Protein AF-0000000068717115 (afdb_homodimer)

Structure (mmCIF, N/CA/C/O backbone):
data_AF-0000000068717115-model_v1
#
loop_
_entity.id
_entity.type
_entity.pdbx_description
1 polymer 'Glutamine amidotransferase'
#
loop_
_atom_site.group_PDB
_atom_site.id
_atom_site.type_symbol
_atom_site.label_atom_id
_atom_site.label_alt_id
_atom_site.label_comp_id
_atom_site.label_asym_id
_atom_site.label_entity_id
_atom_site.label_seq_id
_atom_site.pdbx_PDB_ins_code
_atom_site.Cartn_x
_atom_site.Cartn_y
_atom_site.Cartn_z
_atom_site.occupancy
_atom_site.B_iso_or_equiv
_atom_site.auth_seq_id
_atom_site.auth_comp_id
_atom_site.auth_asym_id
_atom_site.auth_atom_id
_atom_site.pdbx_PDB_model_num
ATOM 1 N N . MET A 1 1 ? 20.391 4.309 11.695 1 80.69 1 MET A N 1
ATOM 2 C CA . MET A 1 1 ? 19.672 4.789 10.516 1 80.69 1 MET A CA 1
ATOM 3 C C . MET A 1 1 ? 18.672 5.879 10.891 1 80.69 1 MET A C 1
ATOM 5 O O . MET A 1 1 ? 18.094 5.852 11.977 1 80.69 1 MET A O 1
ATOM 9 N N . LYS A 1 2 ? 18.594 6.934 10.164 1 96.69 2 LYS A N 1
ATOM 10 C CA . LYS A 1 2 ? 17.609 7.988 10.383 1 96.69 2 LYS A CA 1
ATOM 11 C C . LYS A 1 2 ? 16.188 7.434 10.297 1 96.69 2 LYS A C 1
ATOM 13 O O . LYS A 1 2 ? 15.977 6.355 9.734 1 96.69 2 LYS A O 1
ATOM 18 N N . LYS A 1 3 ? 15.273 8.07 11 1 98.81 3 LYS A N 1
ATOM 19 C CA . LYS A 1 3 ? 13.93 7.508 11.125 1 98.81 3 LYS A CA 1
ATOM 20 C C . LYS A 1 3 ? 12.883 8.453 10.539 1 98.81 3 LYS A C 1
ATOM 22 O O . LYS A 1 3 ? 13.07 9.672 10.547 1 98.81 3 LYS A O 1
ATOM 27 N N . ILE A 1 4 ? 11.867 7.879 10.008 1 98.88 4 ILE A N 1
ATOM 28 C CA . ILE A 1 4 ? 10.641 8.57 9.625 1 98.88 4 ILE A CA 1
ATOM 29 C C . ILE A 1 4 ? 9.469 8.055 10.461 1 98.88 4 ILE A C 1
ATOM 31 O O . ILE A 1 4 ? 9.32 6.84 10.641 1 98.88 4 ILE A O 1
ATOM 35 N N . LEU A 1 5 ? 8.703 8.945 11.008 1 98.94 5 LEU A N 1
ATOM 36 C CA . LEU A 1 5 ? 7.508 8.578 11.75 1 98.94 5 LEU A CA 1
ATOM 37 C C . LEU A 1 5 ? 6.305 8.461 10.82 1 98.94 5 LEU A C 1
ATOM 39 O O . LEU A 1 5 ? 6.086 9.32 9.969 1 98.94 5 LEU A O 1
ATOM 43 N N . LEU A 1 6 ? 5.633 7.43 10.906 1 98.94 6 LEU A N 1
ATOM 44 C CA . LEU A 1 6 ? 4.402 7.188 10.164 1 98.94 6 LEU A CA 1
ATOM 45 C C . LEU A 1 6 ? 3.221 7.016 11.117 1 98.94 6 LEU A C 1
ATOM 47 O O . LEU A 1 6 ? 3.197 6.086 11.922 1 98.94 6 LEU A O 1
ATOM 51 N N . LEU A 1 7 ? 2.266 7.914 11.07 1 98.88 7 LEU A N 1
ATOM 52 C CA . LEU A 1 7 ? 1.065 7.766 11.883 1 98.88 7 LEU A CA 1
ATOM 53 C C . LEU A 1 7 ? 0.165 6.668 11.328 1 98.88 7 LEU A C 1
ATOM 55 O O . LEU A 1 7 ? -0.083 6.609 10.125 1 98.88 7 LEU A O 1
ATOM 59 N N . VAL A 1 8 ? -0.285 5.781 12.203 1 98.69 8 VAL A N 1
ATOM 60 C CA . VAL A 1 8 ? -1.339 4.828 11.875 1 98.69 8 VAL A CA 1
ATOM 61 C C . VAL A 1 8 ? -2.477 4.945 12.891 1 98.69 8 VAL A C 1
ATOM 63 O O . VAL A 1 8 ? -2.238 5.184 14.078 1 98.69 8 VAL A O 1
ATOM 66 N N . TYR A 1 9 ? -3.668 4.891 12.445 1 98.5 9 TYR A N 1
ATOM 67 C CA . TYR A 1 9 ? -4.879 4.992 13.25 1 98.5 9 TYR A CA 1
ATOM 68 C C . TYR A 1 9 ? -6.02 4.207 12.625 1 98.5 9 TYR A C 1
ATOM 70 O O . TYR A 1 9 ? -5.93 3.783 11.469 1 98.5 9 TYR A O 1
ATOM 78 N N . PRO A 1 10 ? -7.043 3.885 13.383 1 98.31 10 PRO A N 1
ATOM 79 C CA . PRO A 1 10 ? -8.133 3.107 12.789 1 98.31 10 PRO A CA 1
ATOM 80 C C . PRO A 1 10 ? -8.633 3.697 11.477 1 98.31 10 PRO A C 1
ATOM 82 O O . PRO A 1 10 ? -8.805 4.914 11.367 1 98.31 10 PRO A O 1
ATOM 85 N N . THR A 1 11 ? -8.789 2.877 10.461 1 98.31 11 THR A N 1
ATOM 86 C CA . THR A 1 11 ? -9.367 3.178 9.156 1 98.31 11 THR A CA 1
ATOM 87 C C . THR A 1 11 ? -8.352 3.898 8.273 1 98.31 11 THR A C 1
ATOM 89 O O . THR A 1 11 ? -8.695 4.414 7.207 1 98.31 11 THR A O 1
ATOM 92 N N . PHE A 1 12 ? -7.078 3.922 8.742 1 98.62 12 PHE A N 1
ATOM 93 C CA . PHE A 1 12 ? -6.137 4.609 7.867 1 98.62 12 PHE A CA 1
ATOM 94 C C . PHE A 1 12 ? -6.047 3.914 6.516 1 98.62 12 PHE A C 1
ATOM 96 O O . PHE A 1 12 ? -6.191 2.691 6.43 1 98.62 12 PHE A O 1
ATOM 103 N N . ALA A 1 13 ? -5.824 4.699 5.449 1 98.62 13 ALA A N 1
ATOM 104 C CA . ALA A 1 13 ? -5.746 4.188 4.086 1 98.62 13 ALA A CA 1
ATOM 105 C C . ALA A 1 13 ? -4.328 3.736 3.75 1 98.62 13 ALA A C 1
ATOM 107 O O . ALA A 1 13 ? -3.451 4.562 3.48 1 98.62 13 ALA A O 1
ATOM 108 N N . GLU A 1 14 ? -4.07 2.471 3.615 1 98 14 GLU A N 1
ATOM 109 C CA . GLU A 1 14 ? -2.744 1.889 3.438 1 98 14 GLU A CA 1
ATOM 110 C C . GLU A 1 14 ? -2.111 2.346 2.125 1 98 14 GLU A C 1
ATOM 112 O O . GLU A 1 14 ? -0.921 2.66 2.082 1 98 14 GLU A O 1
ATOM 117 N N . PHE A 1 15 ? -2.947 2.365 1.069 1 98.62 15 PHE A N 1
ATOM 118 C CA . PHE A 1 15 ? -2.389 2.582 -0.26 1 98.62 15 PHE A CA 1
ATOM 119 C C . PHE A 1 15 ? -1.717 3.947 -0.349 1 98.62 15 PHE A C 1
ATOM 121 O O . PHE A 1 15 ? -0.792 4.141 -1.141 1 98.62 15 PHE A O 1
ATOM 128 N N . GLU A 1 16 ? -2.105 4.84 0.532 1 98.88 16 GLU A N 1
ATOM 129 C CA . GLU A 1 16 ? -1.676 6.23 0.458 1 98.88 16 GLU A CA 1
ATOM 130 C C . GLU A 1 16 ? -0.225 6.387 0.905 1 98.88 16 GLU A C 1
ATOM 132 O O . GLU A 1 16 ? 0.44 7.359 0.545 1 98.88 16 GLU A O 1
ATOM 137 N N . ILE A 1 17 ? 0.294 5.414 1.682 1 98.62 17 ILE A N 1
ATOM 138 C CA . ILE A 1 17 ? 1.614 5.602 2.273 1 98.62 17 ILE A CA 1
ATOM 139 C C . ILE A 1 17 ? 2.613 4.652 1.618 1 98.62 17 ILE A C 1
ATOM 141 O O . ILE A 1 17 ? 3.824 4.781 1.813 1 98.62 17 ILE A O 1
ATOM 145 N N . THR A 1 18 ? 2.182 3.773 0.816 1 98.38 18 THR A N 1
ATOM 146 C CA . THR A 1 18 ? 2.998 2.611 0.487 1 98.38 18 THR A CA 1
ATOM 147 C C . THR A 1 18 ? 4.109 2.988 -0.49 1 98.38 18 THR A C 1
ATOM 149 O O . THR A 1 18 ? 5.227 2.48 -0.391 1 98.38 18 THR A O 1
ATOM 152 N N . VAL A 1 19 ? 3.818 3.912 -1.432 1 98.75 19 VAL A N 1
ATOM 153 C CA . VAL A 1 19 ? 4.879 4.32 -2.346 1 98.75 19 VAL A CA 1
ATOM 154 C C . VAL A 1 19 ? 5.926 5.137 -1.593 1 98.75 19 VAL A C 1
ATOM 156 O O . VAL A 1 19 ? 7.129 4.941 -1.781 1 98.75 19 VAL A O 1
ATOM 159 N N . ALA A 1 20 ? 5.48 6.02 -0.715 1 98.88 20 ALA A N 1
ATOM 160 C CA . ALA A 1 20 ? 6.402 6.82 0.087 1 98.88 20 ALA A CA 1
ATOM 161 C C . ALA A 1 20 ? 7.328 5.926 0.911 1 98.88 20 ALA A C 1
ATOM 163 O O . ALA A 1 20 ? 8.547 6.082 0.868 1 98.88 20 ALA A O 1
ATOM 164 N N . THR A 1 21 ? 6.738 4.953 1.652 1 98.81 21 THR A N 1
ATOM 165 C CA . THR A 1 21 ? 7.547 4.113 2.527 1 98.81 21 THR A CA 1
ATOM 166 C C . THR A 1 21 ? 8.461 3.205 1.712 1 98.81 21 THR A C 1
ATOM 168 O O . THR A 1 21 ? 9.594 2.938 2.113 1 98.81 21 THR A O 1
ATOM 171 N N . ALA A 1 22 ? 8.016 2.74 0.555 1 98.56 22 ALA A N 1
ATOM 172 C CA . ALA A 1 22 ? 8.844 1.899 -0.308 1 98.56 22 ALA A CA 1
ATOM 173 C C . ALA A 1 22 ? 10.055 2.666 -0.82 1 98.56 22 ALA A C 1
ATOM 175 O O . ALA A 1 22 ? 11.156 2.109 -0.92 1 98.56 22 ALA A O 1
ATOM 176 N N . LEU A 1 23 ? 9.867 3.922 -1.154 1 98.62 23 LEU A N 1
ATOM 177 C CA . LEU A 1 23 ? 10.953 4.742 -1.684 1 98.62 23 LEU A CA 1
ATOM 178 C C . LEU A 1 23 ? 11.938 5.113 -0.581 1 98.62 23 LEU A C 1
ATOM 180 O O . LEU A 1 23 ? 13.125 5.289 -0.841 1 98.62 23 LEU A O 1
ATOM 184 N N . LEU A 1 24 ? 11.492 5.133 0.635 1 98.56 24 LEU A N 1
ATOM 185 C CA . LEU A 1 24 ? 12.312 5.633 1.735 1 98.56 24 LEU A CA 1
ATOM 186 C C . LEU A 1 24 ? 13.023 4.488 2.445 1 98.56 24 LEU A C 1
ATOM 188 O O . LEU A 1 24 ? 13.984 4.719 3.189 1 98.56 24 LEU A O 1
ATOM 192 N N . LYS A 1 25 ? 12.602 3.268 2.258 1 97.12 25 LYS A N 1
ATOM 193 C CA . LYS A 1 25 ? 12.922 2.131 3.115 1 97.12 25 LYS A CA 1
ATOM 194 C C . LYS A 1 25 ? 14.43 1.887 3.164 1 97.12 25 LYS A C 1
ATOM 196 O O . LYS A 1 25 ? 14.945 1.362 4.152 1 97.12 25 LYS A O 1
ATOM 201 N N . ASN A 1 26 ? 15.219 2.211 2.102 1 96.31 26 ASN A N 1
ATOM 202 C CA . ASN A 1 26 ? 16.641 1.903 2.07 1 96.31 26 ASN A CA 1
ATOM 203 C C . ASN A 1 26 ? 17.469 2.979 2.777 1 96.31 26 ASN A C 1
ATOM 205 O O . ASN A 1 26 ? 18.641 2.766 3.088 1 96.31 26 ASN A O 1
ATOM 209 N N . LYS A 1 27 ? 16.906 4.121 3.064 1 97.75 27 LYS A N 1
ATOM 210 C CA . LYS A 1 27 ? 17.625 5.23 3.672 1 97.75 27 LYS A CA 1
ATOM 211 C C . LYS A 1 27 ? 17.094 5.539 5.07 1 97.75 27 LYS A C 1
ATOM 213 O O . LYS A 1 27 ? 17.797 6.141 5.887 1 97.75 27 LYS A O 1
ATOM 218 N N . PHE A 1 28 ? 15.875 5.141 5.355 1 98.69 28 PHE A N 1
ATOM 219 C CA . PHE A 1 28 ? 15.227 5.465 6.621 1 98.69 28 PHE A CA 1
ATOM 220 C C . PHE A 1 28 ? 14.555 4.23 7.215 1 98.69 28 PHE A C 1
ATOM 222 O O . PHE A 1 28 ? 14.062 3.369 6.484 1 98.69 28 PHE A O 1
ATOM 229 N N . GLU A 1 29 ? 14.609 4.152 8.516 1 98.62 29 GLU A N 1
ATOM 230 C CA . GLU A 1 29 ? 13.719 3.242 9.227 1 98.62 29 GLU A CA 1
ATOM 231 C C . GLU A 1 29 ? 12.344 3.865 9.438 1 98.62 29 GLU A C 1
ATOM 233 O O . GLU A 1 29 ? 12.234 4.984 9.938 1 98.62 29 GLU A O 1
ATOM 238 N N . ILE A 1 30 ? 11.336 3.184 9.023 1 98.69 30 ILE A N 1
ATOM 239 C CA . ILE A 1 30 ? 9.977 3.664 9.211 1 98.69 30 ILE A CA 1
ATOM 240 C C . ILE A 1 30 ? 9.43 3.16 10.547 1 98.69 30 ILE A C 1
ATOM 242 O O . ILE A 1 30 ? 9.359 1.95 10.781 1 98.69 30 ILE A O 1
ATOM 246 N N . ILE A 1 31 ? 9.078 4.039 11.406 1 98.75 31 ILE A N 1
ATOM 247 C CA . ILE A 1 31 ? 8.516 3.707 12.711 1 98.75 31 ILE A CA 1
ATOM 248 C C . ILE A 1 31 ? 7.051 4.145 12.773 1 98.75 31 ILE A C 1
ATOM 250 O O . ILE A 1 31 ? 6.75 5.34 12.672 1 98.75 31 ILE A O 1
ATOM 254 N N . THR A 1 32 ? 6.164 3.18 12.93 1 98.75 32 THR A N 1
ATOM 255 C CA . THR A 1 32 ? 4.746 3.51 13.023 1 98.75 32 THR A CA 1
ATOM 256 C C . THR A 1 32 ? 4.371 3.895 14.453 1 98.75 32 THR A C 1
ATOM 258 O O . THR A 1 32 ? 4.805 3.248 15.406 1 98.75 32 THR A O 1
ATOM 261 N N . ALA A 1 33 ? 3.625 4.957 14.562 1 98.69 33 ALA A N 1
ATOM 262 C CA . ALA A 1 33 ? 3.092 5.395 15.844 1 98.69 33 ALA A CA 1
ATOM 263 C C . ALA A 1 33 ? 1.566 5.438 15.82 1 98.69 33 ALA A C 1
ATOM 265 O O . ALA A 1 33 ? 0.967 5.938 14.867 1 98.69 33 ALA A O 1
ATOM 266 N N . GLY A 1 34 ? 0.932 4.82 16.75 1 98.44 34 GLY A N 1
ATOM 267 C CA . GLY A 1 34 ? -0.498 4.961 16.969 1 98.44 34 GLY A CA 1
ATOM 268 C C . GLY A 1 34 ? -0.836 5.941 18.078 1 98.44 34 GLY A C 1
ATOM 269 O O . GLY A 1 34 ? 0.036 6.332 18.859 1 98.44 34 GLY A O 1
ATOM 270 N N . LEU A 1 35 ? -2.105 6.43 18.078 1 96 35 LEU A N 1
ATOM 271 C CA . LEU A 1 35 ? -2.561 7.215 19.219 1 96 35 LEU A CA 1
ATOM 272 C C . LEU A 1 35 ? -2.516 6.387 20.5 1 96 35 LEU A C 1
ATOM 274 O O . LEU A 1 35 ? -2.271 6.922 21.578 1 96 35 LEU A O 1
ATOM 278 N N . THR A 1 36 ? -2.758 5.102 20.297 1 91.94 36 THR A N 1
ATOM 279 C CA . THR A 1 36 ? -2.521 4.074 21.297 1 91.94 36 THR A CA 1
ATOM 280 C C . THR A 1 36 ? -1.719 2.918 20.719 1 91.94 36 THR A C 1
ATOM 282 O O . THR A 1 36 ? -1.443 2.891 19.516 1 91.94 36 THR A O 1
ATOM 285 N N . LYS A 1 37 ? -1.348 2.012 21.562 1 89.06 37 LYS A N 1
ATOM 286 C CA . LYS A 1 37 ? -0.579 0.867 21.094 1 89.06 37 LYS A CA 1
ATOM 287 C C . LYS A 1 37 ? -1.492 -0.306 20.75 1 89.06 37 LYS A C 1
ATOM 289 O O . LYS A 1 37 ? -1.018 -1.407 20.469 1 89.06 37 LYS A O 1
ATOM 294 N N . GLU A 1 38 ? -2.691 -0.045 20.703 1 95.56 38 GLU A N 1
ATOM 295 C CA . GLU A 1 38 ? -3.645 -1.084 20.312 1 95.56 38 GLU A CA 1
ATOM 296 C C . GLU A 1 38 ? -3.506 -1.448 18.844 1 95.56 38 GLU A C 1
ATOM 298 O O . GLU A 1 38 ? -3.025 -0.643 18.047 1 95.56 38 GLU A O 1
ATOM 303 N N . LEU A 1 39 ? -3.875 -2.701 18.578 1 97.94 39 LEU A N 1
ATOM 304 C CA . LEU A 1 39 ? -3.914 -3.156 17.188 1 97.94 39 LEU A CA 1
ATOM 305 C C . LEU A 1 39 ? -4.855 -2.291 16.359 1 97.94 39 LEU A C 1
ATOM 307 O O . LEU A 1 39 ? -5.996 -2.043 16.766 1 97.94 39 LEU A O 1
ATOM 311 N N . ILE A 1 40 ? -4.387 -1.83 15.242 1 98.19 40 ILE A N 1
ATOM 312 C CA . ILE A 1 40 ? -5.137 -0.928 14.375 1 98.19 40 ILE A CA 1
ATOM 313 C C . ILE A 1 40 ? -5.664 -1.695 13.164 1 98.19 40 ILE A C 1
ATOM 315 O O . ILE A 1 40 ? -4.934 -2.475 12.547 1 98.19 40 ILE A O 1
ATOM 319 N N . ILE A 1 41 ? -6.887 -1.476 12.828 1 98.44 41 ILE A N 1
ATOM 320 C CA . ILE A 1 41 ? -7.477 -2.025 11.609 1 98.44 41 ILE A CA 1
ATOM 321 C C . ILE A 1 41 ? -7.527 -0.949 10.531 1 98.44 41 ILE A C 1
ATOM 323 O O . ILE A 1 41 ? -8.18 0.083 10.703 1 98.44 41 ILE A O 1
ATOM 327 N N . SER A 1 42 ? -6.832 -1.141 9.43 1 98.56 42 SER A N 1
ATOM 328 C CA . SER A 1 42 ? -6.77 -0.185 8.328 1 98.56 42 SER A CA 1
ATOM 329 C C . SER A 1 42 ? -8.078 -0.154 7.547 1 98.56 42 SER A C 1
ATOM 331 O O . SER A 1 42 ? -9.008 -0.894 7.859 1 98.56 42 SER A O 1
ATOM 333 N N . GLU A 1 43 ? -8.109 0.702 6.582 1 98 43 GLU A N 1
ATOM 334 C CA . GLU A 1 43 ? -9.305 0.893 5.773 1 98 43 GLU A CA 1
ATOM 335 C C . GLU A 1 43 ? -9.734 -0.409 5.102 1 98 43 GLU A C 1
ATOM 337 O O . GLU A 1 43 ? -10.93 -0.669 4.941 1 98 43 GLU A O 1
ATOM 342 N N . THR A 1 44 ? -8.719 -1.265 4.723 1 98.25 44 THR A N 1
ATOM 343 C CA . THR A 1 44 ? -9.055 -2.467 3.971 1 98.25 44 THR A CA 1
ATOM 344 C C . THR A 1 44 ? -9.031 -3.695 4.875 1 98.25 44 THR A C 1
ATOM 346 O O . THR A 1 44 ? -9.172 -4.824 4.398 1 98.25 44 THR A O 1
ATOM 349 N N . GLY A 1 45 ? -8.766 -3.479 6.141 1 97.88 45 GLY A N 1
ATOM 350 C CA . GLY A 1 45 ? -8.891 -4.582 7.078 1 97.88 45 GLY A CA 1
ATOM 351 C C . GLY A 1 45 ? -7.547 -5.133 7.527 1 97.88 45 GLY A C 1
ATOM 352 O O . GLY A 1 45 ? -7.492 -6.098 8.297 1 97.88 45 GLY A O 1
ATOM 353 N N . LEU A 1 46 ? -6.457 -4.562 7.066 1 98.25 46 LEU A N 1
ATOM 354 C CA . LEU A 1 46 ? -5.145 -4.969 7.559 1 98.25 46 LEU A CA 1
ATOM 355 C C . LEU A 1 46 ? -5.016 -4.691 9.055 1 98.25 46 LEU A C 1
ATOM 357 O O . LEU A 1 46 ? -5.414 -3.627 9.523 1 98.25 46 LEU A O 1
ATOM 361 N N . GLN A 1 47 ? -4.531 -5.652 9.773 1 98.44 47 GLN A N 1
ATOM 362 C CA . GLN A 1 47 ? -4.281 -5.508 11.203 1 98.44 47 GLN A CA 1
ATOM 363 C C . GLN A 1 47 ? -2.834 -5.098 11.469 1 98.44 47 GLN A C 1
ATOM 365 O O . GLN A 1 47 ? -1.921 -5.918 11.352 1 98.44 47 GLN A O 1
ATOM 370 N N . VAL A 1 48 ? -2.623 -3.908 11.953 1 98.56 48 VAL A N 1
ATOM 371 C CA . VAL A 1 48 ? -1.295 -3.316 12.07 1 98.56 48 VAL A CA 1
ATOM 372 C C . VAL A 1 48 ? -0.992 -3.021 13.539 1 98.56 48 VAL A C 1
ATOM 374 O O . VAL A 1 48 ? -1.789 -2.379 14.227 1 98.56 48 VAL A O 1
ATOM 377 N N . GLN A 1 49 ? 0.096 -3.484 14 1 98.5 49 GLN A N 1
ATOM 378 C CA . GLN A 1 49 ? 0.579 -3.16 15.336 1 98.5 49 GLN A CA 1
ATOM 379 C C . GLN A 1 49 ? 1.571 -2.002 15.297 1 98.5 49 GLN A C 1
ATOM 381 O O . GLN A 1 49 ? 2.674 -2.141 14.766 1 98.5 49 GLN A O 1
ATOM 386 N N . PRO A 1 50 ? 1.128 -0.865 15.883 1 98.56 50 PRO A N 1
ATOM 387 C CA . PRO A 1 50 ? 2.088 0.24 15.906 1 98.56 50 PRO A CA 1
ATOM 388 C C . PRO A 1 50 ? 3.377 -0.111 16.641 1 98.56 50 PRO A C 1
ATOM 390 O O . PRO A 1 50 ? 3.344 -0.848 17.641 1 98.56 50 PRO A O 1
ATOM 393 N N . HIS A 1 51 ? 4.531 0.401 16.203 1 98.38 51 HIS A N 1
ATOM 394 C CA . HIS A 1 51 ? 5.797 0.231 16.906 1 98.38 51 HIS A CA 1
ATOM 395 C C . HIS A 1 51 ? 5.77 0.915 18.266 1 98.38 51 HIS A C 1
ATOM 397 O O . HIS A 1 51 ? 6.273 0.367 19.25 1 98.38 51 HIS A O 1
ATOM 403 N N . ILE A 1 52 ? 5.172 2.154 18.297 1 98.25 52 ILE A N 1
ATOM 404 C CA . ILE A 1 52 ? 5.18 2.957 19.516 1 98.25 52 ILE A CA 1
ATOM 405 C C . ILE A 1 52 ? 3.871 3.734 19.625 1 98.25 52 ILE A C 1
ATOM 407 O O . ILE A 1 52 ? 3.076 3.766 18.688 1 98.25 52 ILE A O 1
ATOM 411 N N . GLU A 1 53 ? 3.709 4.277 20.766 1 97.94 53 GLU A N 1
ATOM 412 C CA . GLU A 1 53 ? 2.645 5.258 20.969 1 97.94 53 GLU A CA 1
ATOM 413 C C . GLU A 1 53 ? 3.127 6.672 20.656 1 97.94 53 GLU A C 1
ATOM 415 O O . GLU A 1 53 ? 4.289 7.004 20.891 1 97.94 53 GLU A O 1
ATOM 420 N N . LEU A 1 54 ? 2.205 7.367 20.172 1 97.44 54 LEU A N 1
ATOM 421 C CA . LEU A 1 54 ? 2.537 8.742 19.797 1 97.44 54 LEU A CA 1
ATOM 422 C C . LEU A 1 54 ? 3.141 9.492 20.984 1 97.44 54 LEU A C 1
ATOM 424 O O . LEU A 1 54 ? 4.047 10.305 20.797 1 97.44 54 LEU A O 1
ATOM 428 N N . ARG A 1 55 ? 2.674 9.289 22.203 1 95.81 55 ARG A N 1
ATOM 429 C CA . ARG A 1 55 ? 3.141 10 23.391 1 95.81 55 ARG A CA 1
ATOM 430 C C . ARG A 1 55 ? 4.609 9.703 23.656 1 95.81 55 ARG A C 1
ATOM 432 O O . ARG A 1 55 ? 5.266 10.414 24.422 1 95.81 55 ARG A O 1
ATOM 439 N N . GLU A 1 56 ? 5.16 8.688 23.047 1 97 56 GLU A N 1
ATOM 440 C CA . GLU A 1 56 ? 6.543 8.266 23.25 1 97 56 GLU A CA 1
ATOM 441 C C . GLU A 1 56 ? 7.48 8.938 22.25 1 97 56 GLU A C 1
ATOM 443 O O . GLU A 1 56 ? 8.703 8.766 22.328 1 97 56 GLU A O 1
ATOM 448 N N . VAL A 1 57 ? 6.957 9.727 21.359 1 97.5 57 VAL A N 1
ATOM 449 C CA . VAL A 1 57 ? 7.734 10.25 20.234 1 97.5 57 VAL A CA 1
ATOM 450 C C . VAL A 1 57 ? 8.602 11.422 20.719 1 97.5 57 VAL A C 1
ATOM 452 O O . VAL A 1 57 ? 8.102 12.344 21.359 1 97.5 57 VAL A O 1
ATOM 455 N N . HIS A 1 58 ? 9.828 11.344 20.453 1 98.12 58 HIS A N 1
ATOM 456 C CA . HIS A 1 58 ? 10.75 12.469 20.516 1 98.12 58 HIS A CA 1
ATOM 457 C C . HIS A 1 58 ? 11.133 12.938 19.109 1 98.12 58 HIS A C 1
ATOM 459 O O . HIS A 1 58 ? 11.898 12.266 18.422 1 98.12 58 HIS A O 1
ATOM 465 N N . VAL A 1 59 ? 10.719 14.07 18.75 1 98.44 59 VAL A N 1
ATOM 466 C CA . VAL A 1 59 ? 10.766 14.562 17.375 1 98.44 59 VAL A CA 1
ATOM 467 C C . VAL A 1 59 ? 12.211 14.617 16.906 1 98.44 59 VAL A C 1
ATOM 469 O O . VAL A 1 59 ? 12.484 14.398 15.719 1 98.44 59 VAL A O 1
ATOM 472 N N . GLU A 1 60 ? 13.133 14.758 17.844 1 98.19 60 GLU A N 1
ATOM 473 C CA . GLU A 1 60 ? 14.547 14.875 17.5 1 98.19 60 GLU A CA 1
ATOM 474 C C . GLU A 1 60 ? 15.086 13.578 16.906 1 98.19 60 GLU A C 1
ATOM 476 O O . GLU A 1 60 ? 16.109 13.57 16.219 1 98.19 60 GLU A O 1
ATOM 481 N N . GLU A 1 61 ? 14.391 12.516 17.156 1 98.44 61 GLU A N 1
ATOM 482 C CA . GLU A 1 61 ? 14.852 11.203 16.703 1 98.44 61 GLU A CA 1
ATOM 483 C C . GLU A 1 61 ? 14.406 10.922 15.273 1 98.44 61 GLU A C 1
ATOM 485 O O . GLU A 1 61 ? 14.805 9.914 14.688 1 98.44 61 GLU A O 1
ATOM 490 N N . TYR A 1 62 ? 13.672 11.789 14.703 1 98.88 62 TYR A N 1
ATOM 491 C CA . TYR A 1 62 ? 13.062 11.547 13.398 1 98.88 62 TYR A CA 1
ATOM 492 C C . TYR A 1 62 ? 13.398 12.664 12.422 1 98.88 62 TYR A C 1
ATOM 494 O O . TYR A 1 62 ? 13.664 13.797 12.828 1 98.88 62 TYR A O 1
ATOM 502 N N . GLU A 1 63 ? 13.281 12.312 11.117 1 98.88 63 GLU A N 1
ATOM 503 C CA . GLU A 1 63 ? 13.539 13.297 10.062 1 98.88 63 GLU A CA 1
ATOM 504 C C . GLU A 1 63 ? 12.234 13.852 9.5 1 98.88 63 GLU A C 1
ATOM 506 O O . GLU A 1 63 ? 12.25 14.82 8.734 1 98.88 63 GLU A O 1
ATOM 511 N N . GLY A 1 64 ? 11.141 13.25 9.898 1 98.88 64 GLY A N 1
ATOM 512 C CA . GLY A 1 64 ? 9.844 13.711 9.438 1 98.88 64 GLY A CA 1
ATOM 513 C C . GLY A 1 64 ? 8.695 12.828 9.883 1 98.88 64 GLY A C 1
ATOM 514 O O . GLY A 1 64 ? 8.922 11.789 10.508 1 98.88 64 GLY A O 1
ATOM 515 N N . ILE A 1 65 ? 7.508 13.266 9.539 1 98.94 65 ILE A N 1
ATOM 516 C CA . ILE A 1 65 ? 6.285 12.531 9.852 1 98.94 65 ILE A CA 1
ATOM 517 C C . ILE A 1 65 ? 5.395 12.461 8.617 1 98.94 65 ILE A C 1
ATOM 519 O O . ILE A 1 65 ? 5.297 13.43 7.855 1 98.94 65 ILE A O 1
ATOM 523 N N . ILE A 1 66 ? 4.832 11.336 8.352 1 99 66 ILE A N 1
ATOM 524 C CA . ILE A 1 66 ? 3.875 11.086 7.277 1 99 66 ILE A CA 1
ATOM 525 C C . ILE A 1 66 ? 2.518 10.719 7.871 1 99 66 ILE A C 1
ATOM 527 O O . ILE A 1 66 ? 2.428 9.852 8.742 1 99 66 ILE A O 1
ATOM 531 N N . ILE A 1 67 ? 1.473 11.375 7.422 1 98.94 67 ILE A N 1
ATOM 532 C CA . ILE A 1 67 ? 0.127 11.195 7.957 1 98.94 67 ILE A CA 1
ATOM 533 C C . ILE A 1 67 ? -0.829 10.812 6.828 1 98.94 67 ILE A C 1
ATOM 535 O O . ILE A 1 67 ? -1.15 11.641 5.973 1 98.94 67 ILE A O 1
ATOM 539 N N . PRO A 1 68 ? -1.29 9.578 6.82 1 98.88 68 PRO A N 1
ATOM 540 C CA . PRO A 1 68 ? -2.244 9.148 5.797 1 98.88 68 PRO A CA 1
ATOM 541 C C . PRO A 1 68 ? -3.67 9.617 6.086 1 98.88 68 PRO A C 1
ATOM 543 O O . PRO A 1 68 ? -3.938 10.164 7.152 1 98.88 68 PRO A O 1
ATOM 546 N N . GLY A 1 69 ? -4.562 9.391 5.078 1 98.62 69 GLY A N 1
ATOM 547 C CA . GLY A 1 69 ? -5.984 9.617 5.277 1 98.62 69 GLY A CA 1
ATOM 548 C C . GLY A 1 69 ? -6.676 8.5 6.027 1 98.62 69 GLY A C 1
ATOM 549 O O . GLY A 1 69 ? -6.016 7.594 6.547 1 98.62 69 GLY A O 1
ATOM 550 N N . GLY A 1 70 ? -7.914 8.5 6.133 1 97.88 70 GLY A N 1
ATOM 551 C CA . GLY A 1 70 ? -8.844 7.695 6.91 1 97.88 70 GLY A CA 1
ATOM 552 C C . GLY A 1 70 ? -10.023 8.484 7.434 1 97.88 70 GLY A C 1
ATOM 553 O O . GLY A 1 70 ? -10.383 9.523 6.867 1 97.88 70 GLY A O 1
ATOM 554 N N . ASP A 1 71 ? -10.719 7.953 8.398 1 97.38 71 ASP A N 1
ATOM 555 C CA . ASP A 1 71 ? -11.781 8.711 9.047 1 97.38 71 ASP A CA 1
ATOM 556 C C . ASP A 1 71 ? -11.203 9.742 10.016 1 97.38 71 ASP A C 1
ATOM 558 O O . ASP A 1 71 ? -10.625 9.375 11.047 1 97.38 71 ASP A O 1
ATOM 562 N N . ALA A 1 72 ? -11.391 10.984 9.648 1 95.12 72 ALA A N 1
ATOM 563 C CA . ALA A 1 72 ? -10.812 12.078 10.414 1 95.12 72 ALA A CA 1
ATOM 564 C C . ALA A 1 72 ? -11.32 12.062 11.859 1 95.12 72 ALA A C 1
ATOM 566 O O . ALA A 1 72 ? -10.711 12.672 12.742 1 95.12 72 ALA A O 1
ATOM 567 N N . ILE A 1 73 ? -12.414 11.344 12.141 1 96.06 73 ILE A N 1
ATOM 568 C CA . ILE A 1 73 ? -12.992 11.289 13.477 1 96.06 73 ILE A CA 1
ATOM 569 C C . ILE A 1 73 ? -11.977 10.727 14.461 1 96.06 73 ILE A C 1
ATOM 571 O O . ILE A 1 73 ? -11.984 11.078 15.641 1 96.06 73 ILE A O 1
ATOM 575 N N . HIS A 1 74 ? -11.039 9.953 13.969 1 96.75 74 HIS A N 1
ATOM 576 C CA . HIS A 1 74 ? -10.07 9.281 14.828 1 96.75 74 HIS A CA 1
ATOM 577 C C . HIS A 1 74 ? -8.953 10.234 15.242 1 96.75 74 HIS A C 1
ATOM 579 O O . HIS A 1 74 ? -8.188 9.93 16.156 1 96.75 74 HIS A O 1
ATOM 585 N N . MET A 1 75 ? -8.891 11.406 14.562 1 96.19 75 MET A N 1
ATOM 586 C CA . MET A 1 75 ? -7.844 12.383 14.883 1 96.19 75 MET A CA 1
ATOM 587 C C . MET A 1 75 ? -8.438 13.625 15.523 1 96.19 75 MET A C 1
ATOM 589 O O . MET A 1 75 ? -7.703 14.523 15.938 1 96.19 75 MET A O 1
ATOM 593 N N . LYS A 1 76 ? -9.75 13.773 15.594 1 95.12 76 LYS A N 1
ATOM 594 C CA . LYS A 1 76 ? -10.469 14.992 15.922 1 95.12 76 LYS A CA 1
ATOM 595 C C . LYS A 1 76 ? -9.984 15.578 17.25 1 95.12 76 LYS A C 1
ATOM 597 O O . LYS A 1 76 ? -9.797 16.797 17.359 1 95.12 76 LYS A O 1
ATOM 602 N N . ASP A 1 77 ? -9.711 14.812 18.281 1 93.69 77 ASP A N 1
ATOM 603 C CA . ASP A 1 77 ? -9.344 15.32 19.594 1 93.69 77 ASP A CA 1
ATOM 604 C C . ASP A 1 77 ? -7.938 14.867 19.984 1 93.69 77 ASP A C 1
ATOM 606 O O . ASP A 1 77 ? -7.645 14.695 21.172 1 93.69 77 ASP A O 1
ATOM 610 N N . ALA A 1 78 ? -7.125 14.711 18.938 1 96.5 78 ALA A N 1
ATOM 611 C CA . ALA A 1 78 ? -5.793 14.172 19.203 1 96.5 78 ALA A CA 1
ATOM 612 C C . ALA A 1 78 ? -4.781 15.289 19.422 1 96.5 78 ALA A C 1
ATOM 614 O O . ALA A 1 78 ? -3.822 15.43 18.656 1 96.5 78 ALA A O 1
ATOM 615 N N . GLU A 1 79 ? -4.871 15.953 20.578 1 97.12 79 GLU A N 1
ATOM 616 C CA . GLU A 1 79 ? -4.031 17.109 20.875 1 97.12 79 GLU A CA 1
ATOM 617 C C . GLU A 1 79 ? -2.551 16.734 20.875 1 97.12 79 GLU A C 1
ATOM 619 O O . GLU A 1 79 ? -1.704 17.531 20.453 1 97.12 79 GLU A O 1
ATOM 624 N N . GLY A 1 80 ? -2.254 15.547 21.391 1 97.5 80 GLY A N 1
ATOM 625 C CA . GLY A 1 80 ? -0.883 15.062 21.328 1 97.5 80 GLY A CA 1
ATOM 626 C C . GLY A 1 80 ? -0.326 14.992 19.922 1 97.5 80 GLY A C 1
ATOM 627 O O . GLY A 1 80 ? 0.84 15.32 19.703 1 97.5 80 GLY A O 1
ATOM 628 N N . LEU A 1 81 ? -1.145 14.578 19 1 98.62 81 LEU A N 1
ATOM 629 C CA . LEU A 1 81 ? -0.749 14.516 17.594 1 98.62 81 LEU A CA 1
ATOM 630 C C . LEU A 1 81 ? -0.455 15.906 17.047 1 98.62 81 LEU A C 1
ATOM 632 O O . LEU A 1 81 ? 0.568 16.125 16.391 1 98.62 81 LEU A O 1
ATOM 636 N N . PHE A 1 82 ? -1.327 16.906 17.344 1 98.69 82 PHE A N 1
ATOM 637 C CA . PHE A 1 82 ? -1.154 18.266 16.828 1 98.69 82 PHE A CA 1
ATOM 638 C C . PHE A 1 82 ? 0.122 18.891 17.391 1 98.69 82 PHE A C 1
ATOM 640 O O . PHE A 1 82 ? 0.852 19.562 16.672 1 98.69 82 PHE A O 1
ATOM 647 N N . SER A 1 83 ? 0.379 18.594 18.641 1 98.5 83 SER A N 1
ATOM 648 C CA . SER A 1 83 ? 1.598 19.094 19.281 1 98.5 83 SER A CA 1
ATOM 649 C C . SER A 1 83 ? 2.84 18.516 18.609 1 98.5 83 SER A C 1
ATOM 651 O O . SER A 1 83 ? 3.799 19.234 18.328 1 98.5 83 SER A O 1
ATOM 653 N N . VAL A 1 84 ? 2.873 17.203 18.359 1 98.69 84 VAL A N 1
ATOM 654 C CA . VAL A 1 84 ? 3.99 16.516 17.719 1 98.69 84 VAL A CA 1
ATOM 655 C C . VAL A 1 84 ? 4.219 17.109 16.312 1 98.69 84 VAL A C 1
ATOM 657 O O . VAL A 1 84 ? 5.359 17.344 15.922 1 98.69 84 VAL A O 1
ATOM 660 N N . ILE A 1 85 ? 3.15 17.359 15.586 1 98.81 85 ILE A N 1
ATOM 661 C CA . ILE A 1 85 ? 3.221 17.922 14.242 1 98.81 85 ILE A CA 1
ATOM 662 C C . ILE A 1 85 ? 3.867 19.297 14.297 1 98.81 85 ILE A C 1
ATOM 664 O O . ILE A 1 85 ? 4.754 19.609 13.5 1 98.81 85 ILE A O 1
ATOM 668 N N . ARG A 1 86 ? 3.441 20.141 15.266 1 98.75 86 ARG A N 1
ATOM 669 C CA . ARG A 1 86 ? 4.031 21.469 15.438 1 98.75 86 ARG A CA 1
ATOM 670 C C . ARG A 1 86 ? 5.531 21.359 15.703 1 98.75 86 ARG A C 1
ATOM 672 O O . ARG A 1 86 ? 6.316 22.156 15.172 1 98.75 86 ARG A O 1
ATOM 679 N N . GLN A 1 87 ? 5.898 20.453 16.516 1 98.75 87 GLN A N 1
ATOM 680 C CA . GLN A 1 87 ? 7.309 20.266 16.859 1 98.75 87 GLN A CA 1
ATOM 681 C C . GLN A 1 87 ? 8.125 19.891 15.625 1 98.75 87 GLN A C 1
ATOM 683 O O . GLN A 1 87 ? 9.234 20.406 15.422 1 98.75 87 GLN A O 1
ATOM 688 N N . PHE A 1 88 ? 7.641 18.953 14.781 1 98.88 88 PHE A N 1
ATOM 689 C CA . PHE A 1 88 ? 8.32 18.609 13.539 1 98.88 88 PHE A CA 1
ATOM 690 C C . PHE A 1 88 ? 8.523 19.859 12.68 1 98.88 88 PHE A C 1
ATOM 692 O O . PHE A 1 88 ? 9.625 20.094 12.172 1 98.88 88 PHE A O 1
ATOM 699 N N . HIS A 1 89 ? 7.441 20.609 12.531 1 98.56 89 HIS A N 1
ATOM 700 C CA . HIS A 1 89 ? 7.492 21.797 11.688 1 98.56 89 HIS A CA 1
ATOM 701 C C . HIS A 1 89 ? 8.477 22.828 12.234 1 98.56 89 HIS A C 1
ATOM 703 O O . HIS A 1 89 ? 9.273 23.391 11.484 1 98.56 89 HIS A O 1
ATOM 709 N N . GLU A 1 90 ? 8.445 23.047 13.539 1 98.06 90 GLU A N 1
ATOM 710 C CA . GLU A 1 90 ? 9.305 24.016 14.195 1 98.06 90 GLU A CA 1
ATOM 711 C C . GLU A 1 90 ? 10.781 23.656 14.016 1 98.06 90 GLU A C 1
ATOM 713 O O . GLU A 1 90 ? 11.633 24.547 13.961 1 98.06 90 GLU A O 1
ATOM 718 N N . GLN A 1 91 ? 11.047 22.438 13.922 1 98.38 91 GLN A N 1
ATOM 719 C CA . GLN A 1 91 ? 12.414 21.984 13.742 1 98.38 91 GLN A CA 1
ATOM 720 C C . GLN A 1 91 ? 12.758 21.828 12.258 1 98.38 91 GLN A C 1
ATOM 722 O O . GLN A 1 91 ? 13.773 21.234 11.906 1 98.38 91 GLN A O 1
ATOM 727 N N . GLU A 1 92 ? 11.844 22.25 11.398 1 98.25 92 GLU A N 1
ATOM 728 C CA . GLU A 1 92 ? 12.016 22.266 9.945 1 98.25 92 GLU A CA 1
ATOM 729 C C . GLU A 1 92 ? 12.18 20.859 9.398 1 98.25 92 GLU A C 1
ATOM 731 O O . GLU A 1 92 ? 12.977 20.625 8.477 1 98.25 92 GLU A O 1
ATOM 736 N N . LYS A 1 93 ? 11.562 19.906 10.062 1 98.81 93 LYS A N 1
ATOM 737 C CA . LYS A 1 93 ? 11.531 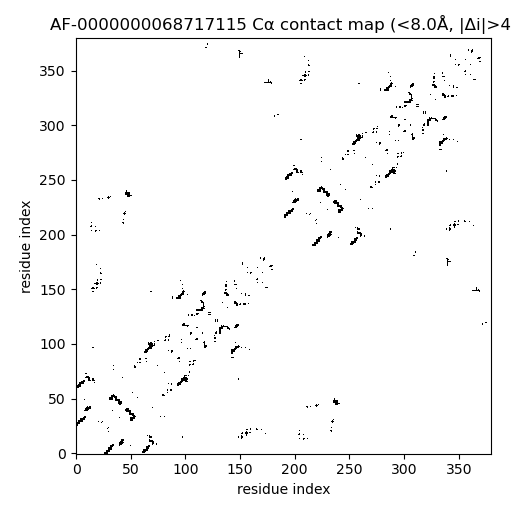18.531 9.609 1 98.81 93 LYS A CA 1
ATOM 738 C C . LYS A 1 93 ? 10.312 18.266 8.727 1 98.81 93 LYS A C 1
ATOM 740 O O . LYS A 1 93 ? 9.32 19 8.789 1 98.81 93 LYS A O 1
ATOM 745 N N . LEU A 1 94 ? 10.344 17.266 7.887 1 98.94 94 LEU A N 1
ATOM 746 C CA . LEU A 1 94 ? 9.266 16.969 6.949 1 98.94 94 LEU A CA 1
ATOM 747 C C . LEU A 1 94 ? 7.945 16.75 7.688 1 98.94 94 LEU A C 1
ATOM 749 O O . LEU A 1 94 ? 7.906 16.047 8.695 1 98.94 94 LEU A O 1
ATOM 753 N N . VAL A 1 95 ? 6.941 17.391 7.227 1 98.94 95 VAL A N 1
ATOM 754 C CA . VAL A 1 95 ? 5.559 17.125 7.605 1 98.94 95 VAL A CA 1
ATOM 755 C C . VAL A 1 95 ? 4.73 16.828 6.355 1 98.94 95 VAL A C 1
ATOM 757 O O . VAL A 1 95 ? 4.383 17.75 5.613 1 98.94 95 VAL A O 1
ATOM 760 N N . ALA A 1 96 ? 4.441 15.602 6.129 1 99 96 ALA A N 1
ATOM 761 C CA . ALA A 1 96 ? 3.738 15.195 4.914 1 99 96 ALA A CA 1
ATOM 762 C C . ALA A 1 96 ? 2.4 14.539 5.246 1 99 96 ALA A C 1
ATOM 764 O O . ALA A 1 96 ? 2.312 13.734 6.176 1 99 96 ALA A O 1
ATOM 765 N N . ALA A 1 97 ? 1.35 14.898 4.562 1 98.94 97 ALA A N 1
ATOM 766 C CA . ALA A 1 97 ? 0.01 14.367 4.797 1 98.94 97 ALA A CA 1
ATOM 767 C C . ALA A 1 97 ? -0.763 14.234 3.488 1 98.94 97 ALA A C 1
ATOM 769 O O . ALA A 1 97 ? -0.588 15.039 2.572 1 98.94 97 ALA A O 1
ATOM 770 N N . ILE A 1 98 ? -1.646 13.305 3.416 1 98.88 98 ILE A N 1
ATOM 771 C CA . ILE A 1 98 ? -2.371 13.016 2.184 1 98.88 98 ILE A CA 1
ATOM 772 C C . ILE A 1 98 ? -3.836 12.727 2.502 1 98.88 98 ILE A C 1
ATOM 774 O O . ILE A 1 98 ? -4.152 12.188 3.566 1 98.88 98 ILE A O 1
ATOM 778 N N . CYS A 1 99 ? -4.77 13.094 1.45 1 98.5 99 CYS A N 1
ATOM 779 C CA . CYS A 1 99 ? -6.199 12.812 1.537 1 98.5 99 CYS A CA 1
ATOM 780 C C . CYS A 1 99 ? -6.82 13.516 2.74 1 98.5 99 CYS A C 1
ATOM 782 O O . CYS A 1 99 ? -6.777 14.742 2.838 1 98.5 99 CYS A O 1
ATOM 784 N N . ALA A 1 100 ? -7.289 12.844 3.777 1 98.19 100 ALA A N 1
ATOM 785 C CA . ALA A 1 100 ? -7.844 13.461 4.977 1 98.19 100 ALA A CA 1
ATOM 786 C C . ALA A 1 100 ? -6.746 13.773 5.992 1 98.19 100 ALA A C 1
ATOM 788 O O . ALA A 1 100 ? -6.973 14.5 6.961 1 98.19 100 ALA A O 1
ATOM 789 N N . GLY A 1 101 ? -5.52 13.328 5.742 1 98.69 101 GLY A N 1
ATOM 790 C CA . GLY A 1 101 ? -4.391 13.523 6.637 1 98.69 101 GLY A CA 1
ATOM 791 C C . GLY A 1 101 ? -4.133 14.984 6.957 1 98.69 101 GLY A C 1
ATOM 792 O O . GLY A 1 101 ? -3.885 15.336 8.117 1 98.69 101 GLY A O 1
ATOM 793 N N . PRO A 1 102 ? -4.227 15.859 6.004 1 98.75 102 PRO A N 1
ATOM 794 C CA . PRO A 1 102 ? -3.982 17.281 6.219 1 98.75 102 PRO A CA 1
ATOM 795 C C . PRO A 1 102 ? -4.898 17.891 7.285 1 98.75 102 PRO A C 1
ATOM 797 O O . PRO A 1 102 ? -4.637 18.984 7.777 1 98.75 102 PRO A O 1
ATOM 800 N N . TYR A 1 103 ? -5.98 17.203 7.652 1 98.62 103 TYR A N 1
ATOM 801 C CA . TYR A 1 103 ? -6.809 17.641 8.773 1 98.62 103 TYR A CA 1
ATOM 802 C C . TYR A 1 103 ? -5.961 17.859 10.023 1 98.62 103 TYR A C 1
ATOM 804 O O . TYR A 1 103 ? -6.137 18.859 10.727 1 98.62 103 TYR A O 1
ATOM 812 N N . ALA A 1 104 ? -5.023 16.938 10.281 1 98.69 104 ALA A N 1
ATOM 813 C CA . ALA A 1 104 ? -4.164 17.031 11.461 1 98.69 104 ALA A CA 1
ATOM 814 C C . ALA A 1 104 ? -3.246 18.25 11.375 1 98.69 104 ALA A C 1
ATOM 816 O O . ALA A 1 104 ? -2.963 18.891 12.391 1 98.69 104 ALA A O 1
ATOM 817 N N . LEU A 1 105 ? -2.766 18.578 10.156 1 98.81 105 LEU A N 1
ATOM 818 C CA . LEU A 1 105 ? -1.913 19.734 9.961 1 98.81 105 LEU A CA 1
ATOM 819 C C . LEU A 1 105 ? -2.701 21.031 10.172 1 98.81 105 LEU A C 1
ATOM 821 O O . LEU A 1 105 ? -2.178 22 10.727 1 98.81 105 LEU A O 1
ATOM 825 N N . ALA A 1 106 ? -3.936 21.016 9.68 1 98.69 106 ALA A N 1
ATOM 826 C CA . ALA A 1 106 ? -4.816 22.156 9.883 1 98.69 106 ALA A CA 1
ATOM 827 C C . ALA A 1 106 ? -5.055 22.406 11.367 1 98.69 106 ALA A C 1
ATOM 829 O O . ALA A 1 106 ? -4.938 23.547 11.844 1 98.69 106 ALA A O 1
ATOM 830 N N . LYS A 1 107 ? -5.367 21.328 12.117 1 98.38 107 LYS A N 1
ATOM 831 C CA . LYS A 1 107 ? -5.594 21.422 13.555 1 98.38 107 LYS A CA 1
ATOM 832 C C . LYS A 1 107 ? -4.348 21.906 14.281 1 98.38 107 LYS A C 1
ATOM 834 O O . LYS A 1 107 ? -4.449 22.609 15.297 1 98.38 107 LYS A O 1
ATOM 839 N N . ALA A 1 108 ? -3.211 21.609 13.711 1 98.5 108 ALA A N 1
ATOM 840 C CA . ALA A 1 108 ? -1.938 22.047 14.273 1 98.5 108 ALA A CA 1
ATOM 841 C C . ALA A 1 108 ? -1.642 23.5 13.898 1 98.5 108 ALA A C 1
ATOM 843 O O . ALA A 1 108 ? -0.66 24.078 14.367 1 98.5 108 ALA A O 1
ATOM 844 N N . GLY A 1 109 ? -2.418 24.078 13 1 98.12 109 GLY A N 1
ATOM 845 C CA . GLY A 1 109 ? -2.299 25.484 12.656 1 98.12 109 GLY A CA 1
ATOM 846 C C . GLY A 1 109 ? -1.267 25.75 11.578 1 98.12 109 GLY A C 1
ATOM 847 O O . GLY A 1 109 ? -0.751 26.859 11.469 1 98.12 109 GLY A O 1
ATOM 848 N N . LEU A 1 110 ? -1.003 24.766 10.727 1 98.5 110 LEU A N 1
ATOM 849 C CA . LEU A 1 110 ? 0.14 24.906 9.828 1 98.5 110 LEU A CA 1
ATOM 850 C C . LEU A 1 110 ? -0.268 25.578 8.523 1 98.5 110 LEU A C 1
ATOM 852 O O . LEU A 1 110 ? 0.589 25.984 7.738 1 98.5 110 LEU A O 1
ATOM 856 N N . PHE A 1 111 ? -1.569 25.734 8.242 1 98.12 111 PHE A N 1
ATOM 857 C CA . PHE A 1 111 ? -2.002 26.172 6.914 1 98.12 111 PHE A CA 1
ATOM 858 C C . PHE A 1 111 ? -2.297 27.656 6.891 1 98.12 111 PHE A C 1
ATOM 860 O O . PHE A 1 111 ? -2.836 28.172 5.91 1 98.12 111 PHE A O 1
ATOM 867 N N . LYS A 1 112 ? -2.025 28.406 7.898 1 94.25 112 LYS A N 1
ATOM 868 C CA . LYS A 1 112 ? -2.396 29.812 8.023 1 94.25 112 LYS A CA 1
ATOM 869 C C . LYS A 1 112 ? -1.818 30.625 6.879 1 94.25 112 LYS A C 1
ATOM 871 O O . LYS A 1 112 ? -2.51 31.484 6.305 1 94.25 112 LYS A O 1
ATOM 876 N N . GLU A 1 113 ? -0.57 30.422 6.395 1 94.38 113 GLU A N 1
ATOM 877 C CA . GLU A 1 113 ? 0.042 31.281 5.387 1 94.38 113 GLU A CA 1
ATOM 878 C C . GLU A 1 113 ? 0.637 30.453 4.246 1 94.38 113 GLU A C 1
ATOM 880 O O . GLU A 1 113 ? 1.588 30.891 3.594 1 94.38 113 GLU A O 1
ATOM 885 N N . ILE A 1 114 ? 0.092 29.344 4.125 1 97.25 114 ILE A N 1
ATOM 886 C CA . ILE A 1 114 ? 0.64 28.5 3.064 1 97.25 114 ILE A CA 1
ATOM 887 C C . ILE A 1 114 ? -0.495 27.797 2.326 1 97.25 114 ILE A C 1
ATOM 889 O O . ILE A 1 114 ? -1.574 27.594 2.887 1 97.25 114 ILE A O 1
ATOM 893 N N . SER A 1 115 ? -0.199 27.438 1.073 1 98.38 115 SER A N 1
ATOM 894 C CA . SER A 1 115 ? -1.157 26.656 0.301 1 98.38 115 SER A CA 1
ATOM 895 C C . SER A 1 115 ? -1.124 25.188 0.708 1 98.38 115 SER A C 1
ATOM 897 O O . SER A 1 115 ? -0.095 24.688 1.167 1 98.38 115 SER A O 1
ATOM 899 N N . TYR A 1 116 ? -2.184 24.562 0.613 1 98.56 116 TYR A N 1
ATOM 900 C CA . TYR A 1 116 ? -2.318 23.141 0.906 1 98.56 116 TYR A CA 1
ATOM 901 C C . TYR A 1 116 ? -3.357 22.484 -0.003 1 98.56 116 TYR A C 1
ATOM 903 O O . TYR A 1 116 ? -4.102 23.188 -0.698 1 98.56 116 TYR A O 1
ATOM 911 N N . THR A 1 117 ? -3.375 21.219 -0.171 1 98.5 117 THR A N 1
ATOM 912 C CA . THR A 1 117 ? -4.457 20.438 -0.767 1 98.5 117 THR A CA 1
ATOM 913 C C . THR A 1 117 ? -4.934 19.359 0.192 1 98.5 117 THR A C 1
ATOM 915 O O . THR A 1 117 ? -4.219 18.984 1.127 1 98.5 117 THR A O 1
ATOM 918 N N . VAL A 1 118 ? -6.18 18.906 0.065 1 98.06 118 VAL A N 1
ATOM 919 C CA . VAL A 1 118 ? -6.812 17.953 0.967 1 98.06 118 VAL A CA 1
ATOM 920 C C . VAL A 1 118 ? -8 17.297 0.271 1 98.06 118 VAL A C 1
ATOM 922 O O . VAL A 1 118 ? -8.609 17.875 -0.626 1 98.06 118 VAL A O 1
ATOM 925 N N . THR A 1 119 ? -8.188 16.047 0.579 1 97.12 119 THR A N 1
ATOM 926 C CA . THR A 1 119 ? -9.391 15.336 0.133 1 97.12 119 THR A CA 1
ATOM 927 C C . THR A 1 119 ? -10.383 15.172 1.281 1 97.12 119 THR A C 1
ATOM 929 O O . THR A 1 119 ? -10.336 14.188 2.014 1 97.12 119 THR A O 1
ATOM 932 N N . ILE A 1 120 ? -11.203 15.984 1.585 1 94.12 120 ILE A N 1
ATOM 933 C CA . ILE A 1 120 ? -12.312 15.984 2.527 1 94.12 120 ILE A CA 1
ATOM 934 C C . ILE A 1 120 ? -13.117 17.281 2.375 1 94.12 120 ILE A C 1
ATOM 936 O O . ILE A 1 120 ? -12.664 18.219 1.728 1 94.12 120 ILE A O 1
ATOM 940 N N . ASP A 1 121 ? -14.305 17.344 2.799 1 93.25 121 ASP A N 1
ATOM 941 C CA . ASP A 1 121 ? -15.094 18.578 2.727 1 93.25 121 ASP A CA 1
ATOM 942 C C . ASP A 1 121 ? -14.539 19.625 3.682 1 93.25 121 ASP A C 1
ATOM 944 O O . ASP A 1 121 ? -15.188 19.969 4.68 1 93.25 121 ASP A O 1
ATOM 948 N N . TYR A 1 122 ? -13.445 20.141 3.289 1 93.06 122 TYR A N 1
ATOM 949 C CA . TYR A 1 122 ? -12.664 21.047 4.129 1 93.06 122 TYR A CA 1
ATOM 950 C C . TYR A 1 122 ? -13.453 22.312 4.438 1 93.06 122 TYR A C 1
ATOM 952 O O . TYR A 1 122 ? -13.227 22.953 5.469 1 93.06 122 TYR A O 1
ATOM 960 N N . GLN A 1 123 ? -14.352 22.719 3.66 1 92.88 123 GLN A N 1
ATOM 961 C CA . GLN A 1 123 ? -15.109 23.953 3.828 1 92.88 123 GLN A CA 1
ATOM 962 C C . GLN A 1 123 ? -16.047 23.875 5.031 1 92.88 123 GLN A C 1
ATOM 964 O O . GLN A 1 123 ? -16.438 24.891 5.598 1 92.88 123 GLN A O 1
ATOM 969 N N . LYS A 1 124 ? -16.344 22.688 5.395 1 93.38 124 LYS A N 1
ATOM 970 C CA . LYS A 1 124 ? -17.266 22.469 6.508 1 93.38 124 LYS A CA 1
ATOM 971 C C . LYS A 1 124 ? -16.516 22.344 7.828 1 93.38 124 LYS A C 1
ATOM 973 O O . LYS A 1 124 ? -17.125 22.141 8.875 1 93.38 124 LYS A O 1
ATOM 978 N N . LEU A 1 125 ? -15.266 22.422 7.715 1 94.56 125 LEU A N 1
ATOM 979 C CA . LEU A 1 125 ? -14.422 22.266 8.898 1 94.56 125 LEU A CA 1
ATOM 980 C C . LEU A 1 125 ? -13.742 23.594 9.242 1 94.56 125 LEU A C 1
ATOM 982 O O . LEU A 1 125 ? -13.094 24.203 8.391 1 94.56 125 LEU A O 1
ATOM 986 N N . ASP A 1 126 ? -13.742 24.047 10.438 1 95.12 126 ASP A N 1
ATOM 987 C CA . ASP A 1 126 ? -13.328 25.375 10.883 1 95.12 126 ASP A CA 1
ATOM 988 C C . ASP A 1 126 ? -11.812 25.484 10.922 1 95.12 126 ASP A C 1
ATOM 990 O O . ASP A 1 126 ? -11.266 26.594 10.938 1 95.12 126 ASP A O 1
ATOM 994 N N . CYS A 1 127 ? -11.156 24.375 10.93 1 96.12 127 CYS A N 1
ATOM 995 C CA . CYS A 1 127 ? -9.711 24.406 11.148 1 96.12 127 CYS A CA 1
ATOM 996 C C . CYS A 1 127 ? -8.977 24.719 9.852 1 96.12 127 CYS A C 1
ATOM 998 O O . CYS A 1 127 ? -7.781 25.016 9.875 1 96.12 127 CYS A O 1
ATOM 1000 N N . PHE A 1 128 ? -9.672 24.703 8.711 1 97.38 128 PHE A N 1
ATOM 1001 C CA . PHE A 1 128 ? -9.016 24.922 7.426 1 97.38 128 PHE A CA 1
ATOM 1002 C C . PHE A 1 128 ? -9.203 26.375 6.965 1 97.38 128 PHE A C 1
ATOM 1004 O O . PHE A 1 128 ? -10.328 26.875 6.906 1 97.38 128 PHE A O 1
ATOM 1011 N N . PRO A 1 129 ? -8.141 27.094 6.629 1 97.62 129 PRO A N 1
ATOM 1012 C CA . PRO A 1 129 ? -8.305 28.344 5.879 1 97.62 129 PRO A CA 1
ATOM 1013 C C . PRO A 1 129 ? -8.703 28.109 4.426 1 97.62 129 PRO A C 1
ATOM 1015 O O . PRO A 1 129 ? -7.855 27.812 3.586 1 97.62 129 PRO A O 1
ATOM 1018 N N . VAL A 1 130 ? -9.883 28.281 4.109 1 95.94 130 VAL A N 1
ATOM 1019 C CA . VAL A 1 130 ? -10.477 27.891 2.836 1 95.94 130 VAL A CA 1
ATOM 1020 C C . VAL A 1 130 ? -9.781 28.625 1.692 1 95.94 130 VAL A C 1
ATOM 1022 O O . VAL A 1 130 ? -9.602 28.078 0.607 1 95.94 130 VAL A O 1
ATOM 1025 N N . GLU A 1 131 ? -9.281 29.812 1.961 1 95.81 131 GLU A N 1
ATOM 1026 C CA . GLU A 1 131 ? -8.703 30.656 0.923 1 95.81 131 GLU A CA 1
ATOM 1027 C C . GLU A 1 131 ? -7.344 30.125 0.469 1 95.81 131 GLU A C 1
ATOM 1029 O O . GLU A 1 131 ? -6.852 30.5 -0.6 1 95.81 131 GLU A O 1
ATOM 1034 N N . ASN A 1 132 ? -6.711 29.281 1.242 1 97.94 132 ASN A N 1
ATOM 1035 C CA . ASN A 1 132 ? -5.371 28.797 0.943 1 97.94 132 ASN A CA 1
ATOM 1036 C C . ASN A 1 132 ? -5.406 27.438 0.272 1 97.94 132 ASN A C 1
ATOM 1038 O O . ASN A 1 132 ? -4.371 26.906 -0.125 1 97.94 132 ASN A O 1
ATOM 1042 N N . PHE A 1 133 ? -6.574 26.891 0.06 1 97.44 133 PHE A N 1
ATOM 1043 C CA . PHE A 1 133 ? -6.723 25.609 -0.611 1 97.44 133 PHE A CA 1
ATOM 1044 C C . PHE A 1 133 ? -6.406 25.734 -2.098 1 97.44 133 PHE A C 1
ATOM 1046 O O . PHE A 1 133 ? -6.793 26.703 -2.74 1 97.44 133 PHE A O 1
ATOM 1053 N N . VAL A 1 134 ? -5.656 24.766 -2.615 1 97 134 VAL A N 1
ATOM 1054 C CA . VAL A 1 134 ? -5.426 24.641 -4.051 1 97 134 VAL A CA 1
ATOM 1055 C C . VAL A 1 134 ? -5.703 23.203 -4.484 1 97 134 VAL A C 1
ATOM 1057 O O . VAL A 1 134 ? -5.219 22.25 -3.863 1 97 134 VAL A O 1
ATOM 1060 N N . TYR A 1 135 ? -6.504 23.031 -5.527 1 95.31 135 TYR A N 1
ATOM 1061 C CA . TYR A 1 135 ? -6.797 21.688 -6.031 1 95.31 135 TYR A CA 1
ATOM 1062 C C . TYR A 1 135 ? -5.719 21.219 -6.996 1 95.31 135 TYR A C 1
ATOM 1064 O O . TYR A 1 135 ? -5.867 21.344 -8.219 1 95.31 135 TYR A O 1
ATOM 1072 N N . LYS A 1 136 ? -4.672 20.703 -6.461 1 97.31 136 LYS A N 1
ATOM 1073 C CA . LYS A 1 136 ? -3.553 20.094 -7.16 1 97.31 136 LYS A CA 1
ATOM 1074 C C . LYS A 1 136 ? -3.223 18.719 -6.562 1 97.31 136 LYS A C 1
ATOM 1076 O O . LYS A 1 136 ? -3.572 18.438 -5.414 1 97.31 136 LYS A O 1
ATOM 1081 N N . GLU A 1 137 ? -2.607 17.906 -7.348 1 98.12 137 GLU A N 1
ATOM 1082 C CA . GLU A 1 137 ? -2.256 16.578 -6.887 1 98.12 137 GLU A CA 1
ATOM 1083 C C . GLU A 1 137 ? -1.38 16.625 -5.637 1 98.12 137 GLU A C 1
ATOM 1085 O O . GLU A 1 137 ? -1.664 15.961 -4.641 1 98.12 137 GLU A O 1
ATOM 1090 N N . VAL A 1 138 ? -0.299 17.375 -5.715 1 98.81 138 VAL A N 1
ATOM 1091 C CA . VAL A 1 138 ? 0.657 17.562 -4.629 1 98.81 138 VAL A CA 1
ATOM 1092 C C . VAL A 1 138 ? 0.96 19.047 -4.453 1 98.81 138 VAL A C 1
ATOM 1094 O O . VAL A 1 138 ? 1.128 19.781 -5.438 1 98.81 138 VAL A O 1
ATOM 1097 N N . VAL A 1 139 ? 0.926 19.562 -3.225 1 98.94 139 VAL A N 1
ATOM 1098 C CA . VAL A 1 139 ? 1.307 20.922 -2.867 1 98.94 139 VAL A CA 1
ATOM 1099 C C . VAL A 1 139 ? 2.43 20.891 -1.833 1 98.94 139 VAL A C 1
ATOM 1101 O O . VAL A 1 139 ? 2.314 20.219 -0.802 1 98.94 139 VAL A O 1
ATOM 1104 N N . GLN A 1 140 ? 3.545 21.547 -2.139 1 98.75 140 GLN A N 1
ATOM 1105 C CA . GLN A 1 140 ? 4.668 21.594 -1.209 1 98.75 140 GLN A CA 1
ATOM 1106 C C . GLN A 1 140 ? 5.016 23.047 -0.845 1 98.75 140 GLN A C 1
ATOM 1108 O O . GLN A 1 140 ? 5.078 23.906 -1.718 1 98.75 140 GLN A O 1
ATOM 1113 N N . HIS A 1 141 ? 5.094 23.312 0.405 1 98.25 141 HIS A N 1
ATOM 1114 C CA . HIS A 1 141 ? 5.633 24.547 0.966 1 98.25 141 HIS A CA 1
ATOM 1115 C C . HIS A 1 141 ? 6.746 24.25 1.968 1 98.25 141 HIS A C 1
ATOM 1117 O O . HIS A 1 141 ? 6.473 23.922 3.127 1 98.25 141 HIS A O 1
ATOM 1123 N N . SER A 1 142 ? 8.031 24.438 1.504 1 97.38 142 SER A N 1
ATOM 1124 C CA . SER A 1 142 ? 9.18 24.141 2.346 1 97.38 142 SER A CA 1
ATOM 1125 C C . SER A 1 142 ? 9.141 22.688 2.828 1 97.38 142 SER A C 1
ATOM 1127 O O . SER A 1 142 ? 9.148 21.75 2.02 1 97.38 142 SER A O 1
ATOM 1129 N N . ASN A 1 143 ? 8.945 22.484 4.137 1 98.62 143 ASN A N 1
ATOM 1130 C CA . ASN A 1 143 ? 9 21.141 4.699 1 98.62 143 ASN A CA 1
ATOM 1131 C C . ASN A 1 143 ? 7.609 20.516 4.816 1 98.62 143 ASN A C 1
ATOM 1133 O O . ASN A 1 143 ? 7.461 19.422 5.348 1 98.62 143 ASN A O 1
ATOM 1137 N N . ILE A 1 144 ? 6.555 21.172 4.305 1 98.94 144 ILE A N 1
ATOM 1138 C CA . ILE A 1 144 ? 5.18 20.672 4.367 1 98.94 144 ILE A CA 1
ATOM 1139 C C . ILE A 1 144 ? 4.75 20.172 2.994 1 98.94 144 ILE A C 1
ATOM 1141 O O . ILE A 1 144 ? 4.84 20.891 1.999 1 98.94 144 ILE A O 1
ATOM 1145 N N . ILE A 1 145 ? 4.371 18.922 2.871 1 98.94 145 ILE A N 1
ATOM 1146 C CA . ILE A 1 145 ? 3.879 18.312 1.636 1 98.94 145 ILE A CA 1
ATOM 1147 C C . ILE A 1 145 ? 2.475 17.766 1.859 1 98.94 145 ILE A C 1
ATOM 1149 O O . ILE A 1 145 ? 2.262 16.938 2.756 1 98.94 145 ILE A O 1
ATOM 1153 N N . THR A 1 146 ? 1.471 18.219 1.178 1 98.94 146 THR A N 1
ATOM 1154 C CA . THR A 1 146 ? 0.115 17.688 1.199 1 98.94 146 THR A CA 1
ATOM 1155 C C . THR A 1 146 ? -0.27 17.141 -0.171 1 98.94 146 THR A C 1
ATOM 1157 O O . THR A 1 146 ? 0.285 17.547 -1.19 1 98.94 146 THR A O 1
ATOM 1160 N N . ALA A 1 147 ? -1.186 16.203 -0.226 1 98.88 147 ALA A N 1
ATOM 1161 C CA . ALA A 1 147 ? -1.57 15.586 -1.498 1 98.88 147 ALA A CA 1
ATOM 1162 C C . ALA A 1 147 ? -3.029 15.141 -1.474 1 98.88 147 ALA A C 1
ATOM 1164 O O . ALA A 1 147 ? -3.58 14.859 -0.407 1 98.88 147 ALA A O 1
ATOM 1165 N N . GLN A 1 148 ? -3.619 15.156 -2.672 1 98.56 148 GLN A N 1
ATOM 1166 C CA . GLN A 1 148 ? -4.914 14.523 -2.881 1 98.56 148 GLN A CA 1
ATOM 1167 C C . GLN A 1 148 ? -4.809 13 -2.766 1 98.56 148 GLN A C 1
ATOM 1169 O O . GLN A 1 148 ? -3.768 12.422 -3.084 1 98.56 148 GLN A O 1
ATOM 1174 N N . GLY A 1 149 ? -5.91 12.375 -2.354 1 98.44 149 GLY A N 1
ATOM 1175 C CA . GLY A 1 149 ? -5.918 10.945 -2.117 1 98.44 149 GLY A CA 1
ATOM 1176 C C . GLY A 1 149 ? -5.477 10.141 -3.326 1 98.44 149 GLY A C 1
ATOM 1177 O O . GLY A 1 149 ? -4.695 9.195 -3.197 1 98.44 149 GLY A O 1
ATOM 1178 N N . HIS A 1 150 ? -5.902 10.508 -4.531 1 98.19 150 HIS A N 1
ATOM 1179 C CA . HIS A 1 150 ? -5.582 9.758 -5.742 1 98.19 150 HIS A CA 1
ATOM 1180 C C . HIS A 1 150 ? -4.117 9.945 -6.129 1 98.19 150 HIS A C 1
ATOM 1182 O O . HIS A 1 150 ? -3.602 9.211 -6.98 1 98.19 150 HIS A O 1
ATOM 1188 N N . ALA A 1 151 ? -3.434 10.859 -5.512 1 98.62 151 ALA A N 1
ATOM 1189 C CA . ALA A 1 151 ? -2.068 11.227 -5.879 1 98.62 151 ALA A CA 1
ATOM 1190 C C . ALA A 1 151 ? -1.051 10.539 -4.969 1 98.62 151 ALA A C 1
ATOM 1192 O O . ALA A 1 151 ? -0.015 11.125 -4.641 1 98.62 151 ALA A O 1
ATOM 1193 N N . PHE A 1 152 ? -1.329 9.312 -4.559 1 98.75 152 PHE A N 1
ATOM 1194 C CA . PHE A 1 152 ? -0.472 8.633 -3.598 1 98.75 152 PHE A CA 1
ATOM 1195 C C . PHE A 1 152 ? 0.885 8.312 -4.215 1 98.75 152 PHE A C 1
ATOM 1197 O O . PHE A 1 152 ? 1.896 8.266 -3.51 1 98.75 152 PHE A O 1
ATOM 1204 N N . VAL A 1 153 ? 0.975 8.109 -5.582 1 98.69 153 VAL A N 1
ATOM 1205 C CA . VAL A 1 153 ? 2.254 7.855 -6.234 1 98.69 153 VAL A CA 1
ATOM 1206 C C . VAL A 1 153 ? 3.062 9.148 -6.309 1 98.69 153 VAL A C 1
ATOM 1208 O O . VAL A 1 153 ? 4.172 9.227 -5.773 1 98.69 153 VAL A O 1
ATOM 1211 N N . PRO A 1 154 ? 2.568 10.219 -6.891 1 98.62 154 PRO A N 1
ATOM 1212 C CA . PRO A 1 154 ? 3.352 11.461 -6.867 1 98.62 154 PRO A CA 1
ATOM 1213 C C . PRO A 1 154 ? 3.643 11.945 -5.449 1 98.62 154 PRO A C 1
ATOM 1215 O O . PRO A 1 154 ? 4.668 12.586 -5.211 1 98.62 154 PRO A O 1
ATOM 1218 N N . PHE A 1 155 ? 2.74 11.703 -4.453 1 98.94 155 PHE A N 1
ATOM 1219 C CA . PHE A 1 155 ? 2.984 12.031 -3.053 1 98.94 155 PHE A CA 1
ATOM 1220 C C . PHE A 1 155 ? 4.258 11.352 -2.555 1 98.94 155 PHE A C 1
ATOM 1222 O O . PHE A 1 155 ? 5.125 12.008 -1.974 1 98.94 155 PHE A O 1
ATOM 1229 N N . GLY A 1 156 ? 4.348 10.016 -2.789 1 98.88 156 GLY A N 1
ATOM 1230 C CA . GLY A 1 156 ? 5.551 9.281 -2.418 1 98.88 156 GLY A CA 1
ATOM 1231 C C . GLY A 1 156 ? 6.801 9.812 -3.094 1 98.88 156 GLY A C 1
ATOM 1232 O O . GLY A 1 156 ? 7.844 9.953 -2.457 1 98.88 156 GLY A O 1
ATOM 1233 N N . ILE A 1 157 ? 6.695 10.117 -4.375 1 98.75 157 ILE A N 1
ATOM 1234 C CA . ILE A 1 157 ? 7.828 10.609 -5.148 1 98.75 157 ILE A CA 1
ATOM 1235 C C . ILE A 1 157 ? 8.258 11.977 -4.625 1 98.75 157 ILE A C 1
ATOM 1237 O O . ILE A 1 157 ? 9.453 12.266 -4.523 1 98.75 157 ILE A O 1
ATOM 1241 N N . ALA A 1 158 ? 7.293 12.859 -4.273 1 98.88 158 ALA A N 1
ATOM 1242 C CA . ALA A 1 158 ? 7.602 14.172 -3.713 1 98.88 158 ALA A CA 1
ATOM 1243 C C . ALA A 1 158 ? 8.383 14.039 -2.406 1 98.88 158 ALA A C 1
ATOM 1245 O O . ALA A 1 158 ? 9.344 14.781 -2.174 1 98.88 158 ALA A O 1
ATOM 1246 N N . ILE A 1 159 ? 7.965 13.117 -1.548 1 98.94 159 ILE A N 1
ATOM 1247 C CA . ILE A 1 159 ? 8.641 12.891 -0.274 1 98.94 159 ILE A CA 1
ATOM 1248 C C . ILE A 1 159 ? 10.055 12.375 -0.521 1 98.94 159 ILE A C 1
ATOM 1250 O O . ILE A 1 159 ? 11.008 12.836 0.106 1 98.94 159 ILE A O 1
ATOM 1254 N N . ALA A 1 160 ? 10.195 11.398 -1.436 1 98.88 160 ALA A N 1
ATOM 1255 C CA . ALA A 1 160 ? 11.516 10.883 -1.789 1 98.88 160 ALA A CA 1
ATOM 1256 C C . ALA A 1 160 ? 12.406 12 -2.332 1 98.88 160 ALA A C 1
ATOM 1258 O O . ALA A 1 160 ? 13.602 12.055 -2.021 1 98.88 160 ALA A O 1
ATOM 1259 N N . SER A 1 161 ? 11.852 12.836 -3.186 1 98.75 161 SER A N 1
ATOM 1260 C CA . SER A 1 161 ? 12.586 13.961 -3.75 1 98.75 161 SER A CA 1
ATOM 1261 C C . SER A 1 161 ? 13.039 14.93 -2.66 1 98.75 161 SER A C 1
ATOM 1263 O O . SER A 1 161 ? 14.156 15.445 -2.701 1 98.75 161 SER A O 1
ATOM 1265 N N . TYR A 1 162 ? 12.156 15.18 -1.709 1 98.75 162 TYR A N 1
ATOM 1266 C CA . TYR A 1 162 ? 12.477 16.047 -0.574 1 98.75 162 TYR A CA 1
ATOM 1267 C C . TYR A 1 162 ? 13.758 15.578 0.113 1 98.75 162 TYR A C 1
ATOM 1269 O 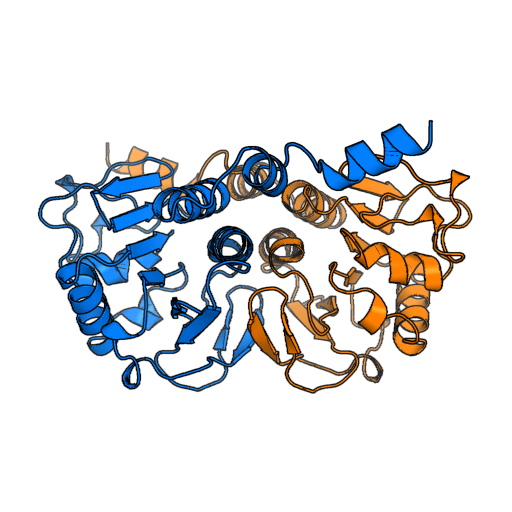O . TYR A 1 162 ? 14.57 16.391 0.54 1 98.75 162 TYR A O 1
ATOM 1277 N N . PHE A 1 163 ? 14.016 14.25 0.175 1 98.69 163 PHE A N 1
ATOM 1278 C CA . PHE A 1 163 ? 15.164 13.68 0.877 1 98.69 163 PHE A CA 1
ATOM 1279 C C . PHE A 1 163 ? 16.281 13.359 -0.098 1 98.69 163 PHE A C 1
ATOM 1281 O O . PHE A 1 163 ? 17.281 12.734 0.28 1 98.69 163 PHE A O 1
ATOM 1288 N N . GLY A 1 164 ? 16.078 13.695 -1.386 1 98.25 164 GLY A N 1
ATOM 1289 C CA . GLY A 1 164 ? 17.109 13.469 -2.385 1 98.25 164 GLY A CA 1
ATOM 1290 C C . GLY A 1 164 ? 17.266 12 -2.754 1 98.25 164 GLY A C 1
ATOM 1291 O O . GLY A 1 164 ? 18.359 11.562 -3.113 1 98.25 164 GLY A O 1
ATOM 1292 N N . ILE A 1 165 ? 16.188 11.25 -2.623 1 97.31 165 ILE A N 1
ATOM 1293 C CA . ILE A 1 165 ? 16.219 9.805 -2.812 1 97.31 165 ILE A CA 1
ATOM 1294 C C . ILE A 1 165 ? 15.648 9.453 -4.184 1 97.31 165 ILE A C 1
ATOM 1296 O O . ILE A 1 165 ? 15.977 8.406 -4.746 1 97.31 165 ILE A O 1
ATOM 1300 N N . ALA A 1 166 ? 14.758 10.281 -4.727 1 97.44 166 ALA A N 1
ATOM 1301 C CA . ALA A 1 166 ? 14.094 10 -5.996 1 97.44 166 ALA A CA 1
ATOM 1302 C C . ALA A 1 166 ? 15.102 9.984 -7.148 1 97.44 166 ALA A C 1
ATOM 1304 O O . ALA A 1 166 ? 16 10.82 -7.199 1 97.44 166 ALA A O 1
ATOM 1305 N N . ASN A 1 167 ? 15.023 8.992 -7.965 1 97.12 167 ASN A N 1
ATOM 1306 C CA . ASN A 1 167 ? 15.789 8.883 -9.203 1 97.12 167 ASN A CA 1
ATOM 1307 C C . ASN A 1 167 ? 14.953 8.273 -10.328 1 97.12 167 ASN A C 1
ATOM 1309 O O . ASN A 1 167 ? 13.828 7.828 -10.094 1 97.12 167 ASN A O 1
ATOM 1313 N N . GLU A 1 168 ? 15.453 8.336 -11.438 1 95.75 168 GLU A N 1
ATOM 1314 C CA . GLU A 1 168 ? 14.703 7.898 -12.602 1 95.75 168 GLU A CA 1
ATOM 1315 C C . GLU A 1 168 ? 14.234 6.453 -12.453 1 95.75 168 GLU A C 1
ATOM 1317 O O . GLU A 1 168 ? 13.094 6.129 -12.773 1 95.75 168 GLU A O 1
ATOM 1322 N N . HIS A 1 169 ? 15.07 5.625 -11.914 1 95.5 169 HIS A N 1
ATOM 1323 C CA . HIS A 1 169 ? 14.773 4.199 -11.812 1 95.5 169 HIS A CA 1
ATOM 1324 C C . HIS A 1 169 ? 13.617 3.951 -10.844 1 95.5 169 HIS A C 1
ATOM 1326 O O . HIS A 1 169 ? 12.641 3.285 -11.203 1 95.5 169 HIS A O 1
ATOM 1332 N N . ASN A 1 170 ? 13.688 4.465 -9.664 1 96.25 170 ASN A N 1
ATOM 1333 C CA . ASN A 1 170 ? 12.648 4.195 -8.68 1 96.25 170 ASN A CA 1
ATOM 1334 C C . ASN A 1 170 ? 11.352 4.934 -9.016 1 96.25 170 ASN A C 1
ATOM 1336 O O . ASN A 1 170 ? 10.258 4.418 -8.766 1 96.25 170 ASN A O 1
ATOM 1340 N N . THR A 1 171 ? 11.477 6.137 -9.633 1 96.56 171 THR A N 1
ATOM 1341 C CA . THR A 1 171 ? 10.266 6.848 -10.039 1 96.56 171 THR A CA 1
ATOM 1342 C C . THR A 1 171 ? 9.57 6.117 -11.188 1 96.56 171 THR A C 1
ATOM 1344 O O . THR A 1 171 ? 8.344 6.066 -11.242 1 96.56 171 THR A O 1
ATOM 1347 N N . ASN A 1 172 ? 10.352 5.555 -12.109 1 96.5 172 ASN A N 1
ATOM 1348 C CA . ASN A 1 172 ? 9.773 4.766 -13.195 1 96.5 172 ASN A CA 1
ATOM 1349 C C . ASN A 1 172 ? 9.102 3.502 -12.664 1 96.5 172 ASN A C 1
ATOM 1351 O O . ASN A 1 172 ? 8.016 3.139 -13.117 1 96.5 172 ASN A O 1
ATOM 1355 N N . PHE A 1 173 ? 9.695 2.852 -11.742 1 97.81 173 PHE A N 1
ATOM 1356 C CA . PHE A 1 173 ? 9.148 1.622 -11.18 1 97.81 173 PHE A CA 1
ATOM 1357 C C . PHE A 1 173 ? 7.812 1.888 -10.5 1 97.81 173 PHE A C 1
ATOM 1359 O O . PHE A 1 173 ? 6.789 1.308 -10.867 1 97.81 173 PHE A O 1
ATOM 1366 N N . TYR A 1 174 ? 7.734 2.828 -9.586 1 97.94 174 TYR A N 1
ATOM 1367 C CA . TYR A 1 174 ? 6.535 3.053 -8.781 1 97.94 174 TYR A CA 1
ATOM 1368 C C . TYR A 1 174 ? 5.5 3.854 -9.562 1 97.94 174 TYR A C 1
ATOM 1370 O O . TYR A 1 174 ? 4.316 3.854 -9.219 1 97.94 174 TYR A O 1
ATOM 1378 N N . GLY A 1 175 ? 5.965 4.516 -10.625 1 96.88 175 GLY A N 1
ATOM 1379 C CA . GLY A 1 175 ? 5.055 5.191 -11.539 1 96.88 175 GLY A CA 1
ATOM 1380 C C . GLY A 1 175 ? 4.449 4.27 -12.578 1 96.88 175 GLY A C 1
ATOM 1381 O O . GLY A 1 175 ? 3.648 4.699 -13.406 1 96.88 175 GLY A O 1
ATOM 1382 N N . GLY A 1 176 ? 4.875 3.033 -12.516 1 96.06 176 GLY A N 1
ATOM 1383 C CA . GLY A 1 176 ? 4.297 2.041 -13.406 1 96.06 176 GLY A CA 1
ATOM 1384 C C . GLY A 1 176 ? 4.883 2.08 -14.805 1 96.06 176 GLY A C 1
ATOM 1385 O O . GLY A 1 176 ? 4.27 1.593 -15.758 1 96.06 176 GLY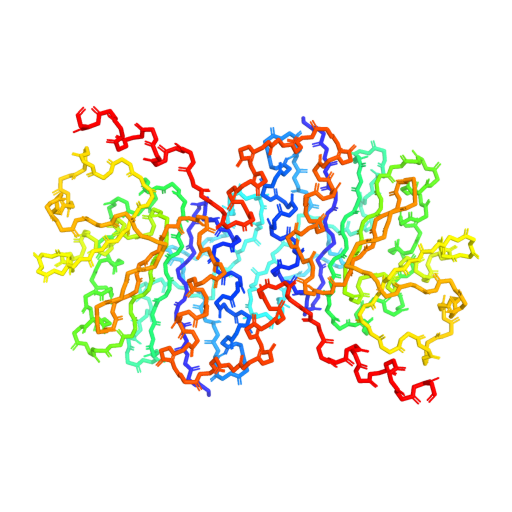 A O 1
ATOM 1386 N N . LYS A 1 177 ? 6.078 2.607 -14.984 1 93.81 177 LYS A N 1
ATOM 1387 C CA . LYS A 1 177 ? 6.633 2.814 -16.312 1 93.81 177 LYS A CA 1
ATOM 1388 C C . LYS A 1 177 ? 7.613 1.703 -16.688 1 93.81 177 LYS A C 1
ATOM 1390 O O . LYS A 1 177 ? 8.062 1.613 -17.828 1 93.81 177 LYS A O 1
ATOM 1395 N N . GLY A 1 178 ? 7.906 0.885 -15.695 1 91.62 178 GLY A N 1
ATOM 1396 C CA . GLY A 1 178 ? 8.789 -0.219 -16.031 1 91.62 178 GLY A CA 1
ATOM 1397 C C . GLY A 1 178 ? 9.633 -0.68 -14.852 1 91.62 178 GLY A C 1
ATOM 1398 O O . GLY A 1 178 ? 9.57 -0.097 -13.766 1 91.62 178 GLY A O 1
ATOM 1399 N N . ASN A 1 179 ? 10.352 -1.711 -15.086 1 92.38 179 ASN A N 1
ATOM 1400 C CA . ASN A 1 179 ? 11.242 -2.34 -14.125 1 92.38 179 ASN A CA 1
ATOM 1401 C C . ASN A 1 179 ? 12.625 -2.594 -14.719 1 92.38 179 ASN A C 1
ATOM 1403 O O . ASN A 1 179 ? 12.836 -3.598 -15.406 1 92.38 179 ASN A O 1
ATOM 1407 N N . VAL A 1 180 ? 13.586 -1.808 -14.398 1 88.19 180 VAL A N 1
ATOM 1408 C CA . VAL A 1 180 ? 14.914 -1.848 -15.008 1 88.19 180 VAL A CA 1
ATOM 1409 C C . VAL A 1 180 ? 15.578 -3.191 -14.711 1 88.19 180 VAL A C 1
ATOM 1411 O O . VAL A 1 180 ? 16.312 -3.727 -15.555 1 88.19 180 VAL A O 1
ATOM 1414 N N . MET A 1 181 ? 15.336 -3.66 -13.547 1 86.12 181 MET A N 1
ATOM 1415 C CA . MET A 1 181 ? 15.898 -4.957 -13.188 1 86.12 181 MET A CA 1
ATOM 1416 C C . MET A 1 181 ? 15.469 -6.035 -14.172 1 86.12 181 MET A C 1
ATOM 1418 O O . MET A 1 181 ? 16.297 -6.805 -14.664 1 86.12 181 MET A O 1
ATOM 1422 N N . MET A 1 182 ? 14.25 -6.078 -14.508 1 89.94 182 MET A N 1
ATOM 1423 C CA . MET A 1 182 ? 13.727 -7.078 -15.43 1 89.94 182 MET A CA 1
ATOM 1424 C C . MET A 1 182 ? 14.211 -6.816 -16.859 1 89.94 182 MET A C 1
ATOM 1426 O O . MET A 1 182 ? 14.531 -7.754 -17.594 1 89.94 182 MET A O 1
ATOM 1430 N N . GLU A 1 183 ? 14.266 -5.578 -17.172 1 88.06 183 GLU A N 1
ATOM 1431 C CA . GLU A 1 183 ? 14.734 -5.23 -18.5 1 88.06 183 GLU A CA 1
ATOM 1432 C C . GLU A 1 183 ? 16.188 -5.652 -18.703 1 88.06 183 GLU A C 1
ATOM 1434 O O . GLU A 1 183 ? 16.547 -6.164 -19.766 1 88.06 183 GLU A O 1
ATOM 1439 N N . LYS A 1 184 ? 17.016 -5.551 -17.75 1 86.94 184 LYS A N 1
ATOM 1440 C CA . LYS A 1 184 ? 18.406 -5.973 -17.812 1 86.94 184 LYS A CA 1
ATOM 1441 C C . LYS A 1 184 ? 18.531 -7.496 -17.844 1 86.94 184 LYS A C 1
ATOM 1443 O O . LYS A 1 184 ? 19.344 -8.047 -18.594 1 86.94 184 LYS A O 1
ATOM 1448 N N . LEU A 1 185 ? 17.703 -8.094 -17.031 1 83.69 185 LEU A N 1
ATOM 1449 C CA . LEU A 1 185 ? 17.688 -9.555 -16.969 1 83.69 185 LEU A CA 1
ATOM 1450 C C . LEU A 1 185 ? 17.328 -10.156 -18.328 1 83.69 185 LEU A C 1
ATOM 1452 O O . LEU A 1 185 ? 17.953 -11.141 -18.75 1 83.69 185 LEU A O 1
ATOM 1456 N N . LEU A 1 186 ? 16.438 -9.586 -19 1 86.06 186 LEU A N 1
ATOM 1457 C CA . LEU A 1 186 ? 15.969 -10.109 -20.281 1 86.06 186 LEU A CA 1
ATOM 1458 C C . LEU A 1 186 ? 16.969 -9.805 -21.391 1 86.06 186 LEU A C 1
ATOM 1460 O O . LEU A 1 186 ? 17.109 -10.586 -22.344 1 86.06 186 LEU A O 1
ATOM 1464 N N . SER A 1 187 ? 17.578 -8.703 -21.359 1 82.94 187 SER A N 1
ATOM 1465 C CA . SER A 1 187 ? 18.578 -8.344 -22.359 1 82.94 187 SER A CA 1
ATOM 1466 C C . SER A 1 187 ? 19.797 -9.266 -22.281 1 82.94 187 SER A C 1
ATOM 1468 O O . SER A 1 187 ? 20.406 -9.57 -23.312 1 82.94 187 SER A O 1
ATOM 1470 N N . GLU A 1 188 ? 20.125 -9.711 -21.141 1 78.44 188 GLU A N 1
ATOM 1471 C CA . GLU A 1 188 ? 21.266 -10.586 -20.938 1 78.44 188 GLU A CA 1
ATOM 1472 C C . GLU A 1 188 ? 20.984 -11.992 -21.453 1 78.44 188 GLU A C 1
ATOM 1474 O O . GLU A 1 188 ? 21.906 -12.766 -21.719 1 78.44 188 GLU A O 1
ATOM 1479 N N . ASN A 1 189 ? 19.75 -12.297 -21.453 1 67.69 189 ASN A N 1
ATOM 1480 C CA . ASN A 1 189 ? 19.375 -13.648 -21.844 1 67.69 189 ASN A CA 1
ATOM 1481 C C . ASN A 1 189 ? 19.094 -13.75 -23.344 1 67.69 189 ASN A C 1
ATOM 1483 O O . ASN A 1 189 ? 18.703 -14.805 -23.844 1 67.69 189 ASN A O 1
ATOM 1487 N N . VAL A 1 190 ? 19.172 -12.625 -24.156 1 61.81 190 VAL A N 1
ATOM 1488 C CA . VAL A 1 190 ? 19.156 -12.625 -25.609 1 61.81 190 VAL A CA 1
ATOM 1489 C C . VAL A 1 190 ? 20.594 -12.625 -26.141 1 61.81 190 VAL A C 1
ATOM 1491 O O . VAL A 1 190 ? 21.453 -11.914 -25.609 1 61.81 190 VAL A O 1
ATOM 1494 N N . MET B 1 1 ? -20.531 -11.508 4.043 1 80.62 1 MET B N 1
ATOM 1495 C CA . MET B 1 1 ? -19.781 -10.93 2.924 1 80.62 1 MET B CA 1
ATOM 1496 C C . MET B 1 1 ? -18.781 -11.93 2.361 1 80.62 1 MET B C 1
ATOM 1498 O O . MET B 1 1 ? -18.219 -12.734 3.105 1 80.62 1 MET B O 1
ATOM 1502 N N . LYS B 1 2 ? -18.672 -12.078 1.091 1 96.69 2 LYS B N 1
ATOM 1503 C CA . LYS B 1 2 ? -17.672 -12.938 0.454 1 96.69 2 LYS B CA 1
ATOM 1504 C C . LYS B 1 2 ? -16.266 -12.516 0.848 1 96.69 2 LYS B C 1
ATOM 1506 O O . LYS B 1 2 ? -16.047 -11.391 1.301 1 96.69 2 LYS B O 1
ATOM 1511 N N . LYS B 1 3 ? -15.352 -13.461 0.853 1 98.75 3 LYS B N 1
ATOM 1512 C CA . LYS B 1 3 ? -14.023 -13.195 1.388 1 98.75 3 LYS B CA 1
ATOM 1513 C C . LYS B 1 3 ? -12.953 -13.383 0.317 1 98.75 3 LYS B C 1
ATOM 1515 O O . LYS B 1 3 ? -13.117 -14.195 -0.6 1 98.75 3 LYS B O 1
ATOM 1520 N N . ILE B 1 4 ? -11.922 -12.617 0.419 1 98.88 4 ILE B N 1
ATOM 1521 C CA . ILE B 1 4 ? -10.688 -12.797 -0.327 1 98.88 4 ILE B CA 1
ATOM 1522 C C . ILE B 1 4 ? -9.539 -13.094 0.64 1 98.88 4 ILE B C 1
ATOM 1524 O O . ILE B 1 4 ? -9.406 -12.43 1.672 1 98.88 4 ILE B O 1
ATOM 1528 N N . LEU B 1 5 ? -8.781 -14.102 0.351 1 98.88 5 LEU B N 1
ATOM 1529 C CA . LEU B 1 5 ? -7.602 -14.43 1.143 1 98.88 5 LEU B CA 1
ATOM 1530 C C . LEU B 1 5 ? -6.383 -13.664 0.64 1 98.88 5 LEU B C 1
ATOM 1532 O O . LEU B 1 5 ? -6.141 -13.602 -0.567 1 98.88 5 LEU B O 1
ATOM 1536 N N . LEU B 1 6 ? -5.727 -13.055 1.479 1 98.94 6 LEU B N 1
ATOM 1537 C CA . LEU B 1 6 ? -4.48 -12.344 1.196 1 98.94 6 LEU B CA 1
ATOM 1538 C C . LEU B 1 6 ? -3.322 -12.953 1.976 1 98.94 6 LEU B C 1
ATOM 1540 O O . LEU B 1 6 ? -3.324 -12.953 3.209 1 98.94 6 LEU B O 1
ATOM 1544 N N . LEU B 1 7 ? -2.354 -13.516 1.292 1 98.88 7 LEU B N 1
ATOM 1545 C CA . LEU B 1 7 ? -1.172 -14.039 1.966 1 98.88 7 LEU B CA 1
ATOM 1546 C C . LEU B 1 7 ? -0.273 -12.906 2.449 1 98.88 7 LEU B C 1
ATOM 1548 O O . LEU B 1 7 ? -0.004 -11.961 1.705 1 98.88 7 LEU B O 1
ATOM 1552 N N . VAL B 1 8 ? 0.149 -12.984 3.697 1 98.69 8 VAL B N 1
ATOM 1553 C CA . VAL B 1 8 ? 1.2 -12.117 4.219 1 98.69 8 VAL B CA 1
ATOM 1554 C C . VAL B 1 8 ? 2.318 -12.969 4.82 1 98.69 8 VAL B C 1
ATOM 1556 O O . VAL B 1 8 ? 2.057 -14.016 5.422 1 98.69 8 VAL B O 1
ATOM 1559 N N . TYR B 1 9 ? 3.516 -12.602 4.59 1 98.5 9 TYR B N 1
ATOM 1560 C CA . TYR B 1 9 ? 4.711 -13.289 5.07 1 98.5 9 TYR B CA 1
ATOM 1561 C C . TYR B 1 9 ? 5.859 -12.312 5.27 1 98.5 9 TYR B C 1
ATOM 1563 O O . TYR B 1 9 ? 5.793 -11.164 4.824 1 98.5 9 TYR B O 1
ATOM 1571 N N . PRO B 1 10 ? 6.863 -12.688 6.035 1 98.31 10 PRO B N 1
ATOM 1572 C CA . PRO B 1 10 ? 7.957 -11.742 6.254 1 98.31 10 PRO B CA 1
ATOM 1573 C C . PRO B 1 10 ? 8.492 -11.148 4.949 1 98.31 10 PRO B C 1
ATOM 1575 O O . PRO B 1 10 ? 8.68 -11.867 3.969 1 98.31 10 PRO B O 1
ATOM 1578 N N . THR B 1 11 ? 8.672 -9.844 4.902 1 98.31 11 THR B N 1
ATOM 1579 C CA . THR B 1 11 ? 9.273 -9.062 3.828 1 98.31 11 THR B CA 1
ATOM 1580 C C . THR B 1 11 ? 8.289 -8.867 2.684 1 98.31 11 THR B C 1
ATOM 1582 O O . THR B 1 11 ? 8.664 -8.406 1.603 1 98.31 11 THR B O 1
ATOM 1585 N N . PHE B 1 12 ? 7.004 -9.219 2.947 1 98.56 12 PHE B N 1
ATOM 1586 C CA . PHE B 1 12 ? 6.09 -9.008 1.832 1 98.56 12 PHE B CA 1
ATOM 1587 C C . PHE B 1 12 ? 6.02 -7.527 1.466 1 98.56 12 PHE B C 1
ATOM 1589 O O . PHE B 1 12 ? 6.156 -6.66 2.332 1 98.56 12 PHE B O 1
ATOM 1596 N N . ALA B 1 13 ? 5.824 -7.238 0.173 1 98.69 13 ALA B N 1
ATOM 1597 C CA . ALA B 1 13 ? 5.77 -5.875 -0.343 1 98.69 13 ALA B CA 1
ATOM 1598 C C . ALA B 1 13 ? 4.355 -5.309 -0.252 1 98.69 13 ALA B C 1
ATOM 1600 O O . ALA B 1 13 ? 3.49 -5.648 -1.065 1 98.69 13 ALA B O 1
ATOM 1601 N N . GLU B 1 14 ? 4.094 -4.371 0.605 1 98.06 14 GLU B N 1
ATOM 1602 C CA . GLU B 1 14 ? 2.766 -3.842 0.903 1 98.06 14 GLU B CA 1
ATOM 1603 C C . GLU B 1 14 ? 2.16 -3.156 -0.318 1 98.06 14 GLU B C 1
ATOM 1605 O O . GLU B 1 14 ? 0.975 -3.33 -0.609 1 98.06 14 GLU B O 1
ATOM 1610 N N . PHE B 1 15 ? 3.01 -2.379 -1.021 1 98.62 15 PHE B N 1
ATOM 1611 C CA . PHE B 1 15 ? 2.477 -1.516 -2.066 1 98.62 15 PHE B CA 1
ATOM 1612 C C . PHE B 1 15 ? 1.818 -2.342 -3.166 1 98.62 15 PHE B C 1
ATOM 1614 O O . PHE B 1 15 ? 0.908 -1.865 -3.848 1 98.62 15 PHE B O 1
ATOM 1621 N N . GLU B 1 16 ? 2.195 -3.594 -3.25 1 98.88 16 GLU B N 1
ATOM 1622 C CA . GLU B 1 16 ? 1.781 -4.449 -4.355 1 98.88 16 GLU B CA 1
ATOM 1623 C C . GLU B 1 16 ? 0.324 -4.879 -4.207 1 98.88 16 GLU B C 1
ATOM 1625 O O . GLU B 1 16 ? -0.324 -5.246 -5.188 1 98.88 16 GLU B O 1
ATOM 1630 N N . ILE B 1 17 ? -0.217 -4.812 -2.971 1 98.62 17 ILE B N 1
ATOM 1631 C CA . ILE B 1 17 ? -1.544 -5.379 -2.746 1 98.62 17 ILE B CA 1
ATOM 1632 C C . ILE B 1 17 ? -2.545 -4.254 -2.488 1 98.62 17 ILE B C 1
ATOM 1634 O O . ILE B 1 17 ? -3.758 -4.484 -2.48 1 98.62 17 ILE B O 1
ATOM 1638 N N . THR B 1 18 ? -2.109 -3.07 -2.352 1 98.31 18 THR B N 1
ATOM 1639 C CA . THR B 1 18 ? -2.936 -2.047 -1.722 1 98.31 18 THR B CA 1
ATOM 1640 C C . THR B 1 18 ? -4.023 -1.564 -2.678 1 98.31 18 THR B C 1
ATOM 1642 O O . THR B 1 18 ? -5.152 -1.305 -2.26 1 98.31 18 THR B O 1
ATOM 1645 N N . VAL B 1 19 ? -3.709 -1.47 -3.984 1 98.75 19 VAL B N 1
ATOM 1646 C CA . VAL B 1 19 ? -4.746 -1.049 -4.922 1 98.75 19 VAL B CA 1
ATOM 1647 C C . VAL B 1 19 ? -5.793 -2.15 -5.059 1 98.75 19 VAL B C 1
ATOM 1649 O O . VAL B 1 19 ? -6.996 -1.874 -5.066 1 98.75 19 VAL B O 1
ATOM 1652 N N . ALA B 1 20 ? -5.355 -3.396 -5.129 1 98.88 20 ALA B N 1
ATOM 1653 C CA . ALA B 1 20 ? -6.281 -4.523 -5.215 1 98.88 20 ALA B CA 1
ATOM 1654 C C . ALA B 1 20 ? -7.234 -4.543 -4.023 1 98.88 20 ALA B C 1
ATOM 1656 O O . ALA B 1 20 ? -8.453 -4.605 -4.195 1 98.88 20 ALA B O 1
ATOM 1657 N N . THR B 1 21 ? -6.672 -4.465 -2.791 1 98.81 21 THR B N 1
ATOM 1658 C CA . THR B 1 21 ? -7.508 -4.562 -1.6 1 98.81 21 THR B CA 1
ATOM 1659 C C . THR B 1 21 ? -8.414 -3.342 -1.476 1 98.81 21 THR B C 1
ATOM 1661 O O . THR B 1 21 ? -9.562 -3.457 -1.035 1 98.81 21 THR B O 1
ATOM 1664 N N . ALA B 1 22 ? -7.949 -2.162 -1.883 1 98.56 22 ALA B N 1
ATOM 1665 C CA . ALA B 1 22 ? -8.766 -0.951 -1.838 1 98.56 22 ALA B CA 1
ATOM 1666 C C . ALA B 1 22 ? -9.969 -1.062 -2.777 1 98.56 22 ALA B C 1
ATOM 1668 O O . ALA B 1 22 ? -11.062 -0.607 -2.449 1 98.56 22 ALA B O 1
ATOM 1669 N N . LEU B 1 23 ? -9.758 -1.645 -3.936 1 98.62 23 LEU B N 1
ATOM 1670 C CA . LEU B 1 23 ? -10.82 -1.779 -4.918 1 98.62 23 LEU B CA 1
ATOM 1671 C C . LEU B 1 23 ? -11.828 -2.848 -4.492 1 98.62 23 LEU B C 1
ATOM 1673 O O . LEU B 1 23 ? -13.016 -2.756 -4.816 1 98.62 23 LEU B O 1
ATOM 1677 N N . LEU B 1 24 ? -11.414 -3.773 -3.691 1 98.56 24 LEU B N 1
ATOM 1678 C CA . LEU B 1 24 ? -12.242 -4.926 -3.361 1 98.56 24 LEU B CA 1
ATOM 1679 C C . LEU B 1 24 ? -12.984 -4.699 -2.049 1 98.56 24 LEU B C 1
ATOM 1681 O O . LEU B 1 24 ? -13.961 -5.398 -1.752 1 98.56 24 LEU B O 1
ATOM 1685 N N . LYS B 1 25 ? -12.562 -3.766 -1.243 1 97.12 25 LYS B N 1
ATOM 1686 C CA . LYS B 1 25 ? -12.914 -3.66 0.169 1 97.12 25 LYS B CA 1
ATOM 1687 C C . LYS B 1 25 ? -14.422 -3.52 0.35 1 97.12 25 LYS B C 1
ATOM 1689 O O . LYS B 1 25 ? -14.969 -3.918 1.382 1 97.12 25 LYS B O 1
ATOM 1694 N N . ASN B 1 26 ? -15.188 -2.924 -0.604 1 96.19 26 ASN B N 1
ATOM 1695 C CA . ASN B 1 26 ? -16.625 -2.682 -0.427 1 96.19 26 ASN B CA 1
ATOM 1696 C C . ASN B 1 26 ? -17.438 -3.914 -0.781 1 96.19 26 ASN B C 1
ATOM 1698 O O . ASN B 1 26 ? -18.625 -3.996 -0.437 1 96.19 26 ASN B O 1
ATOM 1702 N N . LYS B 1 27 ? -16.875 -4.891 -1.445 1 97.69 27 LYS B N 1
ATOM 1703 C CA . LYS B 1 27 ? -17.594 -6.074 -1.89 1 97.69 27 LYS B CA 1
ATOM 1704 C C . LYS B 1 27 ? -17.094 -7.328 -1.187 1 97.69 27 LYS B C 1
ATOM 1706 O O . LYS B 1 27 ? -17.797 -8.328 -1.104 1 97.69 27 LYS B O 1
ATOM 1711 N N . PHE B 1 28 ? -15.875 -7.297 -0.685 1 98.69 28 PHE B N 1
ATOM 1712 C CA . PHE B 1 28 ? -15.25 -8.461 -0.078 1 98.69 28 PHE B CA 1
ATOM 1713 C C . PHE B 1 28 ? -14.602 -8.102 1.256 1 98.69 28 PHE B C 1
ATOM 1715 O O . PHE B 1 28 ? -14.109 -6.984 1.429 1 98.69 28 PHE B O 1
ATOM 1722 N N . GLU B 1 29 ? -14.68 -9.023 2.17 1 98.62 29 GLU B N 1
ATOM 1723 C CA . GLU B 1 29 ? -13.82 -8.961 3.344 1 98.62 29 GLU B CA 1
ATOM 1724 C C . GLU B 1 29 ? -12.438 -9.539 3.045 1 98.62 29 GLU B C 1
ATOM 1726 O O . GLU B 1 29 ? -12.328 -10.656 2.531 1 98.62 29 GLU B O 1
ATOM 1731 N N . ILE B 1 30 ? -11.43 -8.789 3.311 1 98.69 30 ILE B N 1
ATOM 1732 C CA . ILE B 1 30 ? -10.062 -9.258 3.105 1 98.69 30 ILE B CA 1
ATOM 1733 C C . ILE B 1 30 ? -9.555 -9.938 4.375 1 98.69 30 ILE B C 1
ATOM 1735 O O . ILE B 1 30 ? -9.508 -9.312 5.441 1 98.69 30 ILE B O 1
ATOM 1739 N N . ILE B 1 31 ? -9.211 -11.156 4.285 1 98.69 31 ILE B N 1
ATOM 1740 C CA . ILE B 1 31 ? -8.672 -11.922 5.406 1 98.69 31 ILE B CA 1
ATOM 1741 C C . ILE B 1 31 ? -7.211 -12.266 5.145 1 98.69 31 ILE B C 1
ATOM 1743 O O . ILE B 1 31 ? -6.895 -12.977 4.188 1 98.69 31 ILE B O 1
ATOM 1747 N N . THR B 1 32 ? -6.336 -11.773 6 1 98.75 32 THR B N 1
ATOM 1748 C CA . THR B 1 32 ? -4.918 -12.07 5.844 1 98.75 32 THR B CA 1
ATOM 1749 C C . THR B 1 32 ? -4.57 -13.398 6.5 1 98.75 32 THR B C 1
ATOM 1751 O O . THR B 1 32 ? -5.031 -13.695 7.605 1 98.75 32 THR B O 1
ATOM 1754 N N . ALA B 1 33 ? -3.812 -14.18 5.785 1 98.69 33 ALA B N 1
ATOM 1755 C CA . ALA B 1 33 ? -3.303 -15.445 6.316 1 98.69 33 ALA B CA 1
ATOM 1756 C C . ALA B 1 33 ? -1.776 -15.461 6.305 1 98.69 33 ALA B C 1
ATOM 1758 O O . ALA B 1 33 ? -1.15 -15.078 5.312 1 98.69 33 ALA B O 1
ATOM 1759 N N . GLY B 1 34 ? -1.167 -15.766 7.391 1 98.44 34 GLY B N 1
ATOM 1760 C CA . GLY B 1 34 ? 0.259 -16.031 7.461 1 98.44 34 GLY B CA 1
ATOM 1761 C C . GLY B 1 34 ? 0.582 -17.516 7.461 1 98.44 34 GLY B C 1
ATOM 1762 O O . GLY B 1 34 ? -0.303 -18.359 7.66 1 98.44 34 GLY B O 1
ATOM 1763 N N . LEU B 1 35 ? 1.859 -17.859 7.117 1 95.94 35 LEU B N 1
ATOM 1764 C CA . LEU B 1 35 ? 2.295 -19.234 7.289 1 95.94 35 LEU B CA 1
ATOM 1765 C C . LEU B 1 35 ? 2.215 -19.656 8.758 1 95.94 35 LEU B C 1
ATOM 1767 O O . LEU B 1 35 ? 1.947 -20.812 9.062 1 95.94 35 LEU B O 1
ATOM 1771 N N . THR B 1 36 ? 2.449 -18.656 9.586 1 91.62 36 THR B N 1
ATOM 1772 C CA . THR B 1 36 ? 2.182 -18.734 11.023 1 91.62 36 THR B CA 1
ATOM 1773 C C . THR B 1 36 ? 1.378 -17.516 11.492 1 91.62 36 THR B C 1
ATOM 1775 O O . THR B 1 36 ? 1.125 -16.594 10.711 1 91.62 36 THR B O 1
ATOM 1778 N N . LYS B 1 37 ? 0.978 -17.562 12.727 1 88.81 37 LYS B N 1
ATOM 1779 C CA . LYS B 1 37 ? 0.203 -16.453 13.258 1 88.81 37 LYS B CA 1
ATOM 1780 C C . LYS B 1 37 ? 1.108 -15.422 13.938 1 88.81 37 LYS B C 1
ATOM 1782 O O . LYS B 1 37 ? 0.625 -14.477 14.562 1 88.81 37 LYS B O 1
ATOM 1787 N N . GLU B 1 38 ? 2.318 -15.562 13.727 1 95.5 38 GLU B N 1
ATOM 1788 C CA . GLU B 1 38 ? 3.266 -14.594 14.281 1 95.5 38 GLU B CA 1
ATOM 1789 C C . GLU B 1 38 ? 3.154 -13.25 13.578 1 95.5 38 GLU B C 1
ATOM 1791 O O . GLU B 1 38 ? 2.697 -13.172 12.438 1 95.5 38 GLU B O 1
ATOM 1796 N N . LEU B 1 39 ? 3.506 -12.227 14.352 1 97.94 39 LEU B N 1
ATOM 1797 C CA . LEU B 1 39 ? 3.574 -10.891 13.781 1 97.94 39 LEU B CA 1
ATOM 1798 C C . LEU B 1 39 ? 4.543 -10.852 12.602 1 97.94 39 LEU B C 1
ATOM 1800 O O . LEU B 1 39 ? 5.672 -11.328 12.703 1 97.94 39 LEU B O 1
ATOM 1804 N N . ILE B 1 40 ? 4.109 -10.305 11.508 1 98.19 40 ILE B N 1
ATOM 1805 C CA . ILE B 1 40 ? 4.887 -10.258 10.273 1 98.19 40 ILE B CA 1
ATOM 1806 C C . ILE B 1 40 ? 5.434 -8.844 10.062 1 98.19 40 ILE B C 1
ATOM 1808 O O . ILE B 1 40 ? 4.711 -7.863 10.227 1 98.19 40 ILE B O 1
ATOM 1812 N N . ILE B 1 41 ? 6.664 -8.742 9.703 1 98.44 41 ILE B N 1
ATOM 1813 C CA . ILE B 1 41 ? 7.273 -7.473 9.328 1 98.44 41 ILE B CA 1
ATOM 1814 C C . ILE B 1 41 ? 7.359 -7.371 7.809 1 98.44 41 ILE B C 1
ATOM 1816 O O . ILE B 1 41 ? 8.016 -8.188 7.16 1 98.44 41 ILE B O 1
ATOM 1820 N N . SER B 1 42 ? 6.703 -6.418 7.215 1 98.56 42 SER B N 1
ATOM 1821 C CA . SER B 1 42 ? 6.668 -6.219 5.77 1 98.56 42 SER B CA 1
ATOM 1822 C C . SER B 1 42 ? 7.992 -5.66 5.258 1 98.56 42 SER B C 1
ATOM 1824 O O . SER B 1 42 ? 8.914 -5.418 6.043 1 98.56 42 SER B O 1
ATOM 1826 N N . GLU B 1 43 ? 8.047 -5.5 3.98 1 98.06 43 GLU B N 1
ATOM 1827 C CA . GLU B 1 43 ? 9.273 -5.027 3.33 1 98.06 43 GLU B CA 1
ATOM 1828 C C . GLU B 1 43 ? 9.695 -3.67 3.877 1 98.06 43 GLU B C 1
ATOM 1830 O O . GLU B 1 43 ? 10.891 -3.391 3.994 1 98.06 43 GLU B O 1
ATOM 1835 N N . THR B 1 44 ? 8.688 -2.814 4.262 1 98.31 44 THR B N 1
ATOM 1836 C CA . THR B 1 44 ? 9.023 -1.459 4.68 1 98.31 44 THR B CA 1
ATOM 1837 C C . THR B 1 44 ? 8.969 -1.333 6.199 1 98.31 44 THR B C 1
ATOM 1839 O O . THR B 1 44 ? 9.109 -0.235 6.742 1 98.31 44 THR B O 1
ATOM 1842 N N . GLY B 1 45 ? 8.688 -2.422 6.863 1 97.94 45 GLY B N 1
ATOM 1843 C CA . GLY B 1 45 ? 8.766 -2.408 8.312 1 97.94 45 GLY B CA 1
ATOM 1844 C C . GLY B 1 45 ? 7.414 -2.367 8.992 1 97.94 45 GLY B C 1
ATOM 1845 O O . GLY B 1 45 ? 7.328 -2.312 10.219 1 97.94 45 GLY B O 1
ATOM 1846 N N . LEU B 1 46 ? 6.34 -2.375 8.227 1 98.25 46 LEU B N 1
ATOM 1847 C CA . LEU B 1 46 ? 5.012 -2.461 8.82 1 98.25 46 LEU B CA 1
ATOM 1848 C C . LEU B 1 46 ? 4.848 -3.766 9.594 1 98.25 46 LEU B C 1
ATOM 1850 O O . LEU B 1 46 ? 5.246 -4.828 9.117 1 98.25 46 LEU B O 1
ATOM 1854 N N . GLN B 1 47 ? 4.332 -3.67 10.789 1 98.5 47 GLN B N 1
ATOM 1855 C CA . GLN B 1 47 ? 4.055 -4.84 11.617 1 98.5 47 GLN B CA 1
ATOM 1856 C C . GLN B 1 47 ? 2.609 -5.297 11.453 1 98.5 47 GLN B C 1
ATOM 1858 O O . GLN B 1 47 ? 1.689 -4.664 11.977 1 98.5 47 GLN B O 1
ATOM 1863 N N . VAL B 1 48 ? 2.402 -6.441 10.867 1 98.56 48 VAL B N 1
ATOM 1864 C CA . VAL B 1 48 ? 1.076 -6.91 10.477 1 98.56 48 VAL B CA 1
ATOM 1865 C C . VAL B 1 48 ? 0.747 -8.203 11.211 1 98.56 48 VAL B C 1
ATOM 1867 O O . VAL B 1 48 ? 1.536 -9.156 11.203 1 98.56 48 VAL B O 1
ATOM 1870 N N . GLN B 1 49 ? -0.358 -8.219 11.844 1 98.5 49 GLN B N 1
ATOM 1871 C CA . GLN B 1 49 ? -0.864 -9.438 12.477 1 98.5 49 GLN B CA 1
ATOM 1872 C C . GLN B 1 49 ? -1.845 -10.164 11.555 1 98.5 49 GLN B C 1
ATOM 1874 O O . GLN B 1 49 ? -2.939 -9.664 11.289 1 98.5 49 GLN B O 1
ATOM 1879 N N . PRO B 1 50 ? -1.41 -11.367 11.094 1 98.56 50 PRO B N 1
ATOM 1880 C CA . PRO B 1 50 ? -2.359 -12.102 10.258 1 98.56 50 PRO B CA 1
ATOM 1881 C C . PRO B 1 50 ? -3.666 -12.414 10.977 1 98.56 50 PRO B C 1
ATOM 1883 O O . PRO B 1 50 ? -3.66 -12.68 12.188 1 98.56 50 PRO B O 1
ATOM 1886 N N . HIS B 1 51 ? -4.809 -12.414 10.281 1 98.38 51 HIS B N 1
ATOM 1887 C CA . HIS B 1 51 ? -6.094 -12.812 10.844 1 98.38 51 HIS B CA 1
ATOM 1888 C C . HIS B 1 51 ? -6.086 -14.289 11.219 1 98.38 51 HIS B C 1
ATOM 1890 O O . HIS B 1 51 ? -6.617 -14.672 12.266 1 98.38 51 HIS B O 1
ATOM 1896 N N . ILE B 1 52 ? -5.469 -15.125 10.32 1 98.19 52 ILE B N 1
ATOM 1897 C CA . ILE B 1 52 ? -5.496 -16.578 10.516 1 98.19 52 ILE B CA 1
ATOM 1898 C C . ILE B 1 52 ? -4.18 -17.188 10.039 1 98.19 52 ILE B C 1
ATOM 1900 O O . ILE B 1 52 ? -3.365 -16.5 9.406 1 98.19 52 ILE B O 1
ATOM 1904 N N . GLU B 1 53 ? -4.031 -18.406 10.391 1 97.94 53 GLU B N 1
ATOM 1905 C CA . GLU B 1 53 ? -2.961 -19.219 9.812 1 97.94 53 GLU B CA 1
ATOM 1906 C C . GLU B 1 53 ? -3.42 -19.906 8.531 1 97.94 53 GLU B C 1
ATOM 1908 O O . GLU B 1 53 ? -4.582 -20.297 8.414 1 97.94 53 GLU B O 1
ATOM 1913 N N . LEU B 1 54 ? -2.479 -20 7.707 1 97.44 54 LEU B N 1
ATOM 1914 C CA . LEU B 1 54 ? -2.789 -20.625 6.422 1 97.44 54 LEU B CA 1
ATOM 1915 C C . LEU B 1 54 ? -3.408 -22 6.617 1 97.44 54 LEU B C 1
ATOM 1917 O O . LEU B 1 54 ? -4.301 -22.406 5.863 1 97.44 54 LEU B O 1
ATOM 1921 N N . ARG B 1 55 ? -2.969 -22.797 7.578 1 95.81 55 ARG B N 1
ATOM 1922 C CA . ARG B 1 55 ? -3.451 -24.141 7.816 1 95.81 55 ARG B CA 1
ATOM 1923 C C . ARG B 1 55 ? -4.93 -24.141 8.188 1 95.81 55 ARG B C 1
ATOM 1925 O O . ARG B 1 55 ? -5.59 -25.188 8.141 1 95.81 55 ARG B O 1
ATOM 1932 N N . GLU B 1 56 ? -5.484 -23.016 8.539 1 96.94 56 GLU B N 1
ATOM 1933 C CA . GLU B 1 56 ? -6.875 -22.891 8.969 1 96.94 56 GLU B CA 1
ATOM 1934 C C . GLU B 1 56 ? -7.785 -22.562 7.785 1 96.94 56 GLU B C 1
ATOM 1936 O O . GLU B 1 56 ? -9.008 -22.5 7.938 1 96.94 56 GLU B O 1
ATOM 1941 N N . VAL B 1 57 ? -7.234 -22.406 6.609 1 97.44 57 VAL B N 1
ATOM 1942 C CA . VAL B 1 57 ? -7.984 -21.906 5.461 1 97.44 57 VAL B CA 1
ATOM 1943 C C . VAL B 1 57 ? -8.844 -23.031 4.879 1 97.44 57 VAL B C 1
ATOM 1945 O O . VAL B 1 57 ? -8.352 -24.141 4.629 1 97.44 57 VAL B O 1
ATOM 1948 N N . HIS B 1 58 ? -10.062 -22.781 4.75 1 98.12 58 HIS B N 1
ATOM 1949 C CA . HIS B 1 58 ? -10.977 -23.562 3.924 1 98.12 58 HIS B CA 1
ATOM 1950 C C . HIS B 1 58 ? -11.328 -22.812 2.643 1 98.12 58 HIS B C 1
ATOM 1952 O O . HIS B 1 58 ? -12.086 -21.844 2.674 1 98.12 58 HIS B O 1
ATOM 1958 N N . VAL B 1 59 ? -10.898 -23.297 1.562 1 98.44 59 VAL B N 1
ATOM 1959 C CA . VAL B 1 59 ? -10.914 -22.578 0.288 1 98.44 59 VAL B CA 1
ATOM 1960 C C . VAL B 1 59 ? -12.352 -22.25 -0.103 1 98.44 59 VAL B C 1
ATOM 1962 O O . VAL B 1 59 ? -12.602 -21.203 -0.721 1 98.44 59 VAL B O 1
ATOM 1965 N N . GLU B 1 60 ? -13.289 -23.031 0.378 1 98.19 60 GLU B N 1
ATOM 1966 C CA . GLU B 1 60 ? -14.695 -22.844 0.035 1 98.19 60 GLU B CA 1
ATOM 1967 C C . GLU B 1 60 ? -15.227 -21.531 0.613 1 98.19 60 GLU B C 1
ATOM 1969 O O . GLU B 1 60 ? -16.25 -21.016 0.15 1 98.19 60 GLU B O 1
ATOM 1974 N N . GLU B 1 61 ? -14.555 -21.031 1.591 1 98.44 61 GLU B N 1
ATOM 1975 C CA . GLU B 1 61 ? -15.016 -19.828 2.279 1 98.44 61 GLU B CA 1
ATOM 1976 C C . GLU B 1 61 ? -14.547 -18.562 1.561 1 98.44 61 GLU B C 1
ATOM 1978 O O . GLU B 1 61 ? -14.938 -17.453 1.924 1 98.44 61 GLU B O 1
ATOM 1983 N N . TYR B 1 62 ? -13.797 -18.719 0.54 1 98.88 62 TYR B N 1
ATOM 1984 C CA . TYR B 1 62 ? -13.164 -17.578 -0.12 1 98.88 62 TYR B CA 1
ATOM 1985 C C . TYR B 1 62 ? -13.469 -17.578 -1.613 1 98.88 62 TYR B C 1
ATOM 1987 O O . TYR B 1 62 ? -13.727 -18.625 -2.201 1 98.88 62 TYR B O 1
ATOM 1995 N N . GLU B 1 63 ? -13.328 -16.375 -2.207 1 98.88 63 GLU B N 1
ATOM 1996 C CA . GLU B 1 63 ? -13.547 -16.219 -3.643 1 98.88 63 GLU B CA 1
ATOM 1997 C C . GLU B 1 63 ? -12.227 -16.172 -4.406 1 98.88 63 GLU B C 1
ATOM 1999 O O . GLU B 1 63 ? -12.219 -16.234 -5.637 1 98.88 63 GLU B O 1
ATOM 2004 N N . GLY B 1 64 ? -11.141 -16.094 -3.67 1 98.88 64 GLY B N 1
ATOM 2005 C CA . GLY B 1 64 ? -9.836 -16.062 -4.297 1 98.88 64 GLY B CA 1
ATOM 2006 C C . GLY B 1 64 ? -8.703 -15.82 -3.314 1 98.88 64 GLY B C 1
ATOM 2007 O O . GLY B 1 64 ? -8.945 -15.602 -2.125 1 98.88 64 GLY B O 1
ATOM 2008 N N . ILE B 1 65 ? -7.504 -15.859 -3.844 1 98.94 65 ILE B N 1
ATOM 2009 C CA . ILE B 1 65 ? -6.297 -15.617 -3.061 1 98.94 65 ILE B CA 1
ATOM 2010 C C . ILE B 1 65 ? -5.383 -14.648 -3.809 1 98.94 65 ILE B C 1
ATOM 2012 O O . ILE B 1 65 ? -5.262 -14.727 -5.031 1 98.94 65 ILE B O 1
ATOM 2016 N N . ILE B 1 66 ? -4.828 -13.711 -3.123 1 99 66 ILE B N 1
ATOM 2017 C CA . ILE B 1 66 ? -3.852 -12.75 -3.629 1 99 66 ILE B CA 1
ATOM 2018 C C . ILE B 1 66 ? -2.51 -12.961 -2.932 1 99 66 ILE B C 1
ATOM 2020 O O . ILE B 1 66 ? -2.447 -13.039 -1.703 1 99 66 ILE B O 1
ATOM 2024 N N . ILE B 1 67 ? -1.449 -13.062 -3.695 1 98.94 67 ILE B N 1
ATOM 2025 C CA . ILE B 1 67 ? -0.116 -13.359 -3.18 1 98.94 67 ILE B CA 1
ATOM 2026 C C . ILE B 1 67 ? 0.856 -12.266 -3.619 1 98.94 67 ILE B C 1
ATOM 2028 O O . ILE B 1 67 ? 1.198 -12.164 -4.801 1 98.94 67 ILE B O 1
ATOM 2032 N N . PRO B 1 68 ? 1.312 -11.453 -2.689 1 98.88 68 PRO B N 1
ATOM 2033 C CA . PRO B 1 68 ? 2.281 -10.406 -3.021 1 98.88 68 PRO B CA 1
ATOM 2034 C C . PRO B 1 68 ? 3.705 -10.938 -3.152 1 98.88 68 PRO B C 1
ATOM 2036 O O . PRO B 1 68 ? 3.957 -12.109 -2.861 1 98.88 68 PRO B O 1
ATOM 2039 N N . GLY B 1 69 ? 4.621 -10.047 -3.623 1 98.62 69 GLY B N 1
ATOM 2040 C CA . GLY B 1 69 ? 6.039 -10.359 -3.637 1 98.62 69 GLY B CA 1
ATOM 2041 C C . GLY B 1 69 ? 6.699 -10.195 -2.281 1 98.62 69 GLY B C 1
ATOM 2042 O O . GLY B 1 69 ? 6.023 -9.969 -1.276 1 98.62 69 GLY B O 1
ATOM 2043 N N . GLY B 1 70 ? 7.93 -10.297 -2.195 1 97.94 70 GLY B N 1
ATOM 2044 C CA . GLY B 1 70 ? 8.828 -10.359 -1.058 1 97.94 70 GLY B CA 1
ATOM 2045 C C . GLY B 1 70 ? 10.016 -11.281 -1.285 1 97.94 70 GLY B C 1
ATOM 2046 O O . GLY B 1 70 ? 10.398 -11.539 -2.428 1 97.94 70 GLY B O 1
ATOM 2047 N N . ASP B 1 71 ? 10.68 -11.656 -0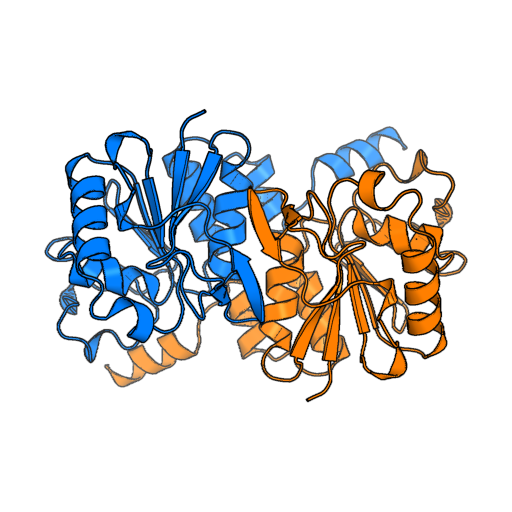.226 1 97.38 71 ASP B N 1
ATOM 2048 C CA . ASP B 1 71 ? 11.742 -12.656 -0.346 1 97.38 71 ASP B CA 1
ATOM 2049 C C . ASP B 1 71 ? 11.156 -14.055 -0.491 1 97.38 71 ASP B C 1
ATOM 2051 O O . ASP B 1 71 ? 10.562 -14.586 0.448 1 97.38 71 ASP B O 1
ATOM 2055 N N . ALA B 1 72 ? 11.367 -14.602 -1.668 1 95.06 72 ALA B N 1
ATOM 2056 C CA . ALA B 1 72 ? 10.789 -15.898 -1.998 1 95.06 72 ALA B CA 1
ATOM 2057 C C . ALA B 1 72 ? 11.266 -16.969 -1.027 1 95.06 72 ALA B C 1
ATOM 2059 O O . ALA B 1 72 ? 10.656 -18.031 -0.915 1 95.06 72 ALA B O 1
ATOM 2060 N N . ILE B 1 73 ? 12.344 -16.719 -0.271 1 96.06 73 ILE B N 1
ATOM 2061 C CA . ILE B 1 73 ? 12.898 -17.688 0.663 1 96.06 73 ILE B CA 1
ATOM 2062 C C . ILE B 1 73 ? 11.852 -18.047 1.715 1 96.06 73 ILE B C 1
ATOM 2064 O O . ILE B 1 73 ? 11.844 -19.172 2.229 1 96.06 73 ILE B O 1
ATOM 2068 N N . HIS B 1 74 ? 10.922 -17.156 1.947 1 96.69 74 HIS B N 1
ATOM 2069 C CA . HIS B 1 74 ? 9.93 -17.359 2.996 1 96.69 74 HIS B CA 1
ATOM 2070 C C . HIS B 1 74 ? 8.812 -18.281 2.529 1 96.69 74 HIS B C 1
ATOM 2072 O O . HIS B 1 74 ? 8.016 -18.781 3.34 1 96.69 74 HIS B O 1
ATOM 2078 N N . MET B 1 75 ? 8.773 -18.562 1.195 1 96.19 75 MET B N 1
ATOM 2079 C CA . MET B 1 75 ? 7.738 -19.438 0.652 1 96.19 75 MET B CA 1
ATOM 2080 C C . MET B 1 75 ? 8.328 -20.75 0.152 1 96.19 75 MET B C 1
ATOM 2082 O O . MET B 1 75 ? 7.598 -21.641 -0.272 1 96.19 75 MET B O 1
ATOM 2086 N N . LYS B 1 76 ? 9.641 -20.891 0.122 1 95.06 76 LYS B N 1
ATOM 2087 C CA . LYS B 1 76 ? 10.367 -21.953 -0.563 1 95.06 76 LYS B CA 1
ATOM 2088 C C . LYS B 1 76 ? 9.859 -23.328 -0.139 1 95.06 76 LYS B C 1
ATOM 2090 O O . LYS B 1 76 ? 9.688 -24.219 -0.975 1 95.06 76 LYS B O 1
ATOM 2095 N N . ASP B 1 77 ? 9.555 -23.609 1.114 1 93.69 77 ASP B N 1
ATOM 2096 C CA . ASP B 1 77 ? 9.164 -24.922 1.594 1 93.69 77 ASP B CA 1
ATOM 2097 C C . ASP B 1 77 ? 7.75 -24.906 2.168 1 93.69 77 ASP B C 1
ATOM 2099 O O . ASP B 1 77 ? 7.43 -25.672 3.074 1 93.69 77 ASP B O 1
ATOM 2103 N N . ALA B 1 78 ? 6.957 -24 1.567 1 96.5 78 ALA B N 1
ATOM 2104 C CA . ALA B 1 78 ? 5.613 -23.828 2.119 1 96.5 78 ALA B CA 1
ATOM 2105 C C . ALA B 1 78 ? 4.609 -24.734 1.403 1 96.5 78 ALA B C 1
ATOM 2107 O O . ALA B 1 78 ? 3.664 -24.234 0.778 1 96.5 78 ALA B O 1
ATOM 2108 N N . GLU B 1 79 ? 4.68 -26.047 1.672 1 97.12 79 GLU B N 1
ATOM 2109 C CA . GLU B 1 79 ? 3.84 -27.016 0.981 1 97.12 79 GLU B CA 1
ATOM 2110 C C . GLU B 1 79 ? 2.359 -26.75 1.23 1 97.12 79 GLU B C 1
ATOM 2112 O O . GLU B 1 79 ? 1.527 -26.953 0.344 1 97.12 79 GLU B O 1
ATOM 2117 N N . GLY B 1 80 ? 2.037 -26.344 2.451 1 97.5 80 GLY B N 1
ATOM 2118 C CA . GLY B 1 80 ? 0.664 -25.969 2.756 1 97.5 80 GLY B CA 1
ATOM 2119 C C . GLY B 1 80 ? 0.133 -24.875 1.866 1 97.5 80 GLY B C 1
ATOM 2120 O O . GLY B 1 80 ? -1.024 -24.906 1.443 1 97.5 80 GLY B O 1
ATOM 2121 N N . LEU B 1 81 ? 0.967 -23.906 1.585 1 98.62 81 LEU B N 1
ATOM 2122 C CA . LEU B 1 81 ? 0.599 -22.812 0.699 1 98.62 81 LEU B CA 1
ATOM 2123 C C . LEU B 1 81 ? 0.328 -23.312 -0.713 1 98.62 81 LEU B C 1
ATOM 2125 O O . LEU B 1 81 ? -0.681 -22.953 -1.324 1 98.62 81 LEU B O 1
ATOM 2129 N N . PHE B 1 82 ? 1.207 -24.188 -1.252 1 98.69 82 PHE B N 1
ATOM 2130 C CA . PHE B 1 82 ? 1.058 -24.703 -2.607 1 98.69 82 PHE B CA 1
ATOM 2131 C C . PHE B 1 82 ? -0.223 -25.531 -2.736 1 98.69 82 PHE B C 1
ATOM 2133 O O . PHE B 1 82 ? -0.932 -25.422 -3.738 1 98.69 82 PHE B O 1
ATOM 2140 N N . SER B 1 83 ? -0.512 -26.281 -1.701 1 98.5 83 SER B N 1
ATOM 2141 C CA . SER B 1 83 ? -1.737 -27.062 -1.679 1 98.5 83 SER B CA 1
ATOM 2142 C C . SER B 1 83 ? -2.973 -26.172 -1.705 1 98.5 83 SER B C 1
ATOM 2144 O O . SER B 1 83 ? -3.918 -26.438 -2.453 1 98.5 83 SER B O 1
ATOM 2146 N N . VAL B 1 84 ? -3.008 -25.125 -0.892 1 98.69 84 VAL B N 1
ATOM 2147 C CA . VAL B 1 84 ? -4.121 -24.188 -0.827 1 98.69 84 VAL B CA 1
ATOM 2148 C C . VAL B 1 84 ? -4.316 -23.516 -2.188 1 98.69 84 VAL B C 1
ATOM 2150 O O . VAL B 1 84 ? -5.445 -23.375 -2.66 1 98.69 84 VAL B O 1
ATOM 2153 N N . ILE B 1 85 ? -3.234 -23.141 -2.842 1 98.81 85 ILE B N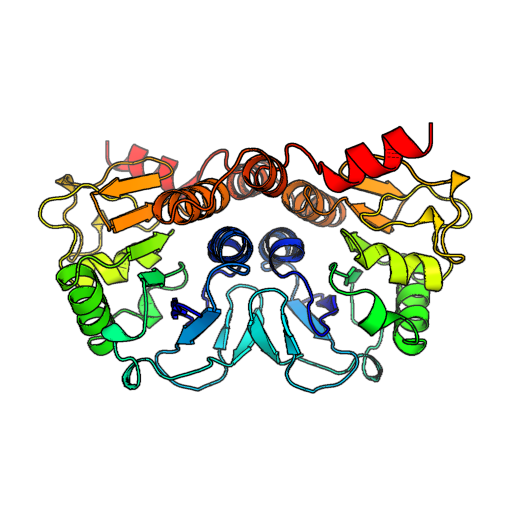 1
ATOM 2154 C CA . ILE B 1 85 ? -3.271 -22.5 -4.156 1 98.81 85 ILE B CA 1
ATOM 2155 C C . ILE B 1 85 ? -3.906 -23.453 -5.168 1 98.81 85 ILE B C 1
ATOM 2157 O O . ILE B 1 85 ? -4.773 -23.047 -5.949 1 98.81 85 ILE B O 1
ATOM 2161 N N . ARG B 1 86 ? -3.49 -24.734 -5.148 1 98.75 86 ARG B N 1
ATOM 2162 C CA . ARG B 1 86 ? -4.07 -25.719 -6.047 1 98.75 86 ARG B CA 1
ATOM 2163 C C . ARG B 1 86 ? -5.574 -25.859 -5.824 1 98.75 86 ARG B C 1
ATOM 2165 O O . ARG B 1 86 ? -6.34 -25.969 -6.785 1 98.75 86 ARG B O 1
ATOM 2172 N N . GLN B 1 87 ? -5.965 -25.844 -4.613 1 98.75 87 GLN B N 1
ATOM 2173 C CA . GLN B 1 87 ? -7.383 -25.984 -4.289 1 98.75 87 GLN B CA 1
ATOM 2174 C C . GLN B 1 87 ? -8.18 -24.797 -4.832 1 98.75 87 GLN B C 1
ATOM 2176 O O . GLN B 1 87 ? -9.273 -24.984 -5.375 1 98.75 87 GLN B O 1
ATOM 2181 N N . PHE B 1 88 ? -7.691 -23.562 -4.672 1 98.81 88 PHE B N 1
ATOM 2182 C CA . PHE B 1 88 ? -8.352 -22.391 -5.246 1 98.81 88 PHE B CA 1
ATOM 2183 C C . PHE B 1 88 ? -8.523 -22.562 -6.754 1 98.81 88 PHE B C 1
ATOM 2185 O O . PHE B 1 88 ? -9.609 -22.328 -7.285 1 98.81 88 PHE B O 1
ATOM 2192 N N . HIS B 1 89 ? -7.43 -22.953 -7.395 1 98.56 89 HIS B N 1
ATOM 2193 C CA . HIS B 1 89 ? -7.449 -23.109 -8.844 1 98.56 89 HIS B CA 1
ATOM 2194 C C . HIS B 1 89 ? -8.438 -24.188 -9.273 1 98.56 89 HIS B C 1
ATOM 2196 O O . HIS B 1 89 ? -9.211 -23.984 -10.219 1 98.56 89 HIS B O 1
ATOM 2202 N N . GLU B 1 90 ? -8.43 -25.312 -8.578 1 98.06 90 GLU B N 1
ATOM 2203 C CA . GLU B 1 90 ? -9.297 -26.438 -8.891 1 98.06 90 GLU B CA 1
ATOM 2204 C C . GLU B 1 90 ? -10.773 -26.047 -8.773 1 98.06 90 GLU B C 1
ATOM 2206 O O . GLU B 1 90 ? -11.617 -26.578 -9.5 1 98.06 90 GLU B O 1
ATOM 2211 N N . GLN B 1 91 ? -11.039 -25.188 -7.926 1 98.38 91 GLN B N 1
ATOM 2212 C CA . GLN B 1 91 ? -12.414 -24.734 -7.727 1 98.38 91 GLN B CA 1
ATOM 2213 C C . GLN B 1 91 ? -12.719 -23.516 -8.602 1 98.38 91 GLN B C 1
ATOM 2215 O O . GLN B 1 91 ? -13.742 -22.844 -8.406 1 98.38 91 GLN B O 1
ATOM 2220 N N . GLU B 1 92 ? -11.789 -23.141 -9.461 1 98.25 92 GLU B N 1
ATOM 2221 C CA . GLU B 1 92 ? -11.93 -22.062 -10.438 1 98.25 92 GLU B CA 1
ATOM 2222 C C . GLU B 1 92 ? -12.102 -20.719 -9.742 1 98.25 92 GLU B C 1
ATOM 2224 O O . GLU B 1 92 ? -12.875 -19.875 -10.203 1 98.25 92 GLU B O 1
ATOM 2229 N N . LYS B 1 93 ? -11.5 -20.609 -8.586 1 98.81 93 LYS B N 1
ATOM 2230 C CA . LYS B 1 93 ? -11.477 -19.344 -7.84 1 98.81 93 LYS B CA 1
ATOM 2231 C C . LYS B 1 93 ? -10.25 -18.516 -8.195 1 98.81 93 LYS B C 1
ATOM 2233 O O . LYS B 1 93 ? -9.25 -19.062 -8.68 1 98.81 93 LYS B O 1
ATOM 2238 N N . LEU B 1 94 ? -10.273 -17.234 -8 1 98.94 94 LEU B N 1
ATOM 2239 C CA . LEU B 1 94 ? -9.18 -16.344 -8.367 1 98.94 94 LEU B CA 1
ATOM 2240 C C . LEU B 1 94 ? -7.879 -16.766 -7.688 1 98.94 94 LEU B C 1
ATOM 2242 O O . LEU B 1 94 ? -7.867 -17.062 -6.492 1 98.94 94 LEU B O 1
ATOM 2246 N N . VAL B 1 95 ? -6.859 -16.844 -8.453 1 98.94 95 VAL B N 1
ATOM 2247 C CA . VAL B 1 95 ? -5.488 -16.953 -7.973 1 98.94 95 VAL B CA 1
ATOM 2248 C C . VAL B 1 95 ? -4.633 -15.836 -8.562 1 98.94 95 VAL B C 1
ATOM 2250 O O . VAL B 1 95 ? -4.266 -15.883 -9.742 1 98.94 95 VAL B O 1
ATOM 2253 N N . ALA B 1 96 ? -4.348 -14.859 -7.781 1 99 96 ALA B N 1
ATOM 2254 C CA . ALA B 1 96 ? -3.627 -13.688 -8.258 1 99 96 ALA B CA 1
ATOM 2255 C C . ALA B 1 96 ? -2.303 -13.516 -7.523 1 99 96 ALA B C 1
ATOM 2257 O O . ALA B 1 96 ? -2.238 -13.68 -6.301 1 99 96 ALA B O 1
ATOM 2258 N N . ALA B 1 97 ? -1.23 -13.25 -8.227 1 98.94 97 ALA B N 1
ATOM 2259 C CA . ALA B 1 97 ? 0.098 -13.086 -7.641 1 98.94 97 ALA B CA 1
ATOM 2260 C C . ALA B 1 97 ? 0.896 -12.016 -8.391 1 98.94 97 ALA B C 1
ATOM 2262 O O . ALA B 1 97 ? 0.748 -11.859 -9.602 1 98.94 97 ALA B O 1
ATOM 2263 N N . ILE B 1 98 ? 1.765 -11.352 -7.715 1 98.88 98 ILE B N 1
ATOM 2264 C CA . ILE B 1 98 ? 2.512 -10.242 -8.289 1 98.88 98 ILE B CA 1
ATOM 2265 C C . ILE B 1 98 ? 3.967 -10.305 -7.836 1 98.88 98 ILE B C 1
ATOM 2267 O O . ILE B 1 98 ? 4.258 -10.758 -6.727 1 98.88 98 ILE B O 1
ATOM 2271 N N . CYS B 1 99 ? 4.93 -9.75 -8.789 1 98.56 99 CYS B N 1
ATOM 2272 C CA . CYS B 1 99 ? 6.352 -9.641 -8.492 1 98.56 99 CYS B CA 1
ATOM 2273 C C . CYS B 1 99 ? 6.961 -11.016 -8.219 1 98.56 99 CYS B C 1
ATOM 2275 O O . CYS B 1 99 ? 6.938 -11.891 -9.086 1 98.56 99 CYS B O 1
ATOM 2277 N N . ALA B 1 100 ? 7.395 -11.367 -7.02 1 98.25 100 ALA B N 1
ATOM 2278 C CA . ALA B 1 100 ? 7.938 -12.68 -6.688 1 98.25 100 ALA B CA 1
ATOM 2279 C C . ALA B 1 100 ? 6.824 -13.641 -6.273 1 98.25 100 ALA B C 1
ATOM 2281 O O . ALA B 1 100 ? 7.043 -14.852 -6.18 1 98.25 100 ALA B O 1
ATOM 2282 N N . GLY B 1 101 ? 5.602 -13.156 -6.133 1 98.69 101 GLY B N 1
ATOM 2283 C CA . GLY B 1 101 ? 4.457 -13.945 -5.711 1 98.69 101 GLY B CA 1
ATOM 2284 C C . GLY B 1 101 ? 4.207 -15.148 -6.605 1 98.69 101 GLY B C 1
ATOM 2285 O O . GLY B 1 101 ? 3.941 -16.25 -6.113 1 98.69 101 GLY B O 1
ATOM 2286 N N . PRO B 1 102 ? 4.328 -15.008 -7.891 1 98.75 102 PRO B N 1
ATOM 2287 C CA . PRO B 1 102 ? 4.098 -16.109 -8.828 1 98.75 102 PRO B CA 1
ATOM 2288 C C . PRO B 1 102 ? 4.996 -17.312 -8.555 1 98.75 102 PRO B C 1
ATOM 2290 O O . PRO B 1 102 ? 4.738 -18.406 -9.062 1 98.75 102 PRO B O 1
ATOM 2293 N N . TYR B 1 103 ? 6.062 -17.141 -7.773 1 98.62 103 TYR B N 1
ATOM 2294 C CA . TYR B 1 103 ? 6.871 -18.281 -7.348 1 98.62 103 TYR B CA 1
ATOM 2295 C C . TYR B 1 103 ? 6.004 -19.359 -6.707 1 98.62 103 TYR B C 1
ATOM 2297 O O . TYR B 1 103 ? 6.176 -20.547 -6.988 1 98.62 103 TYR B O 1
ATOM 2305 N N . ALA B 1 104 ? 5.047 -18.953 -5.863 1 98.69 104 ALA B N 1
ATOM 2306 C CA . ALA B 1 104 ? 4.168 -19.891 -5.176 1 98.69 104 ALA B CA 1
ATOM 2307 C C . ALA B 1 104 ? 3.264 -20.625 -6.164 1 98.69 104 ALA B C 1
ATOM 2309 O O . ALA B 1 104 ? 2.969 -21.797 -5.988 1 98.69 104 ALA B O 1
ATOM 2310 N N . LEU B 1 105 ? 2.809 -19.922 -7.219 1 98.81 105 LEU B N 1
ATOM 2311 C CA . LEU B 1 105 ? 1.975 -20.531 -8.242 1 98.81 105 LEU B CA 1
ATOM 2312 C C . LEU B 1 105 ? 2.773 -21.547 -9.055 1 98.81 105 LEU B C 1
ATOM 2314 O O . LEU B 1 105 ? 2.252 -22.594 -9.43 1 98.81 105 LEU B O 1
ATOM 2318 N N . ALA B 1 106 ? 4.023 -21.172 -9.344 1 98.69 106 ALA B N 1
ATOM 2319 C CA . ALA B 1 106 ? 4.91 -22.078 -10.055 1 98.69 106 ALA B CA 1
ATOM 2320 C C . ALA B 1 106 ? 5.129 -23.359 -9.258 1 98.69 106 ALA B C 1
ATOM 2322 O O . ALA B 1 106 ? 5.012 -24.469 -9.797 1 98.69 106 ALA B O 1
ATOM 2323 N N . LYS B 1 107 ? 5.41 -23.219 -7.945 1 98.38 107 LYS B N 1
ATOM 2324 C CA . LYS B 1 107 ? 5.613 -24.359 -7.055 1 98.38 107 LYS B CA 1
ATOM 2325 C C . LYS B 1 107 ? 4.359 -25.219 -6.973 1 98.38 107 LYS B C 1
ATOM 2327 O O . LYS B 1 107 ? 4.449 -26.438 -6.824 1 98.38 107 LYS B O 1
ATOM 2332 N N . ALA B 1 108 ? 3.229 -24.594 -7.145 1 98.5 108 ALA B N 1
ATOM 2333 C CA . ALA B 1 108 ? 1.949 -25.297 -7.129 1 98.5 108 ALA B CA 1
ATOM 2334 C C . ALA B 1 108 ? 1.676 -25.969 -8.469 1 98.5 108 ALA B C 1
ATOM 2336 O O . ALA B 1 108 ? 0.695 -26.703 -8.617 1 98.5 108 ALA B O 1
ATOM 2337 N N . GLY B 1 109 ? 2.475 -25.672 -9.484 1 98.12 109 GLY B N 1
ATOM 2338 C CA . GLY B 1 109 ? 2.377 -26.344 -10.773 1 98.12 109 GLY B CA 1
ATOM 2339 C C . GLY B 1 109 ? 1.37 -25.703 -11.703 1 98.12 109 GLY B C 1
ATOM 2340 O O . GLY B 1 109 ? 0.876 -26.344 -12.633 1 98.12 109 GLY B O 1
ATOM 2341 N N . LEU B 1 110 ? 1.103 -24.422 -11.531 1 98.5 110 LEU B N 1
ATOM 2342 C CA . LEU B 1 110 ? -0.021 -23.828 -12.242 1 98.5 110 LEU B CA 1
ATOM 2343 C C . LEU B 1 110 ? 0.418 -23.281 -13.602 1 98.5 110 LEU B C 1
ATOM 2345 O O . LEU B 1 110 ? -0.419 -22.969 -14.453 1 98.5 110 LEU B O 1
ATOM 2349 N N . PHE B 1 111 ? 1.728 -23.203 -13.891 1 98.12 111 PHE B N 1
ATOM 2350 C CA . PHE B 1 111 ? 2.191 -22.484 -15.078 1 98.12 111 PHE B CA 1
ATOM 2351 C C . PHE B 1 111 ? 2.502 -23.453 -16.203 1 98.12 111 PHE B C 1
ATOM 2353 O O . PHE B 1 111 ? 3.066 -23.062 -17.234 1 98.12 111 PHE B O 1
ATOM 2360 N N . LYS B 1 112 ? 2.227 -24.688 -16.109 1 94.19 112 LYS B N 1
ATOM 2361 C CA . LYS B 1 112 ? 2.609 -25.719 -17.078 1 94.19 112 LYS B CA 1
ATOM 2362 C C . LYS B 1 112 ? 2.059 -25.406 -18.469 1 94.19 112 LYS B C 1
ATOM 2364 O O . LYS B 1 112 ? 2.766 -25.547 -19.469 1 94.19 112 LYS B O 1
ATOM 2369 N N . GLU B 1 113 ? 0.828 -24.891 -18.641 1 94.25 113 GLU B N 1
ATOM 2370 C CA . GLU B 1 113 ? 0.245 -24.688 -19.969 1 94.25 113 GLU B CA 1
ATOM 2371 C C . GLU B 1 113 ? -0.333 -23.281 -20.125 1 94.25 113 GLU B C 1
ATOM 2373 O O . GLU B 1 113 ? -1.26 -23.078 -20.906 1 94.25 113 GLU B O 1
ATOM 2378 N N . ILE B 1 114 ? 0.193 -22.469 -19.328 1 97.25 114 ILE B N 1
ATOM 2379 C CA . ILE B 1 114 ? -0.345 -21.109 -19.422 1 97.25 114 ILE B CA 1
ATOM 2380 C C . ILE B 1 114 ? 0.795 -20.109 -19.359 1 97.25 114 ILE B C 1
ATOM 2382 O O . ILE B 1 114 ? 1.861 -20.391 -18.812 1 97.25 114 ILE B O 1
ATOM 2386 N N . SER B 1 115 ? 0.523 -18.922 -19.922 1 98.38 115 SER B N 1
ATOM 2387 C CA . SER B 1 115 ? 1.485 -17.828 -19.828 1 98.38 115 SER B CA 1
ATOM 2388 C C . SER B 1 115 ? 1.43 -17.156 -18.453 1 98.38 115 SER B C 1
ATOM 2390 O O . SER B 1 115 ? 0.387 -17.172 -17.797 1 98.38 115 SER B O 1
ATOM 2392 N N . TYR B 1 116 ? 2.482 -16.688 -18.016 1 98.56 116 TYR B N 1
ATOM 2393 C CA . TYR B 1 116 ? 2.596 -15.969 -16.75 1 98.56 116 TYR B CA 1
ATOM 2394 C C . TYR B 1 116 ? 3.646 -14.867 -16.844 1 98.56 116 TYR B C 1
ATOM 2396 O O . TYR B 1 116 ? 4.414 -14.812 -17.812 1 98.56 116 TYR B O 1
ATOM 2404 N N . THR B 1 117 ? 3.66 -13.906 -16 1 98.5 117 THR B N 1
ATOM 2405 C CA . THR B 1 117 ? 4.746 -12.953 -15.789 1 98.5 117 THR B CA 1
ATOM 2406 C C . THR B 1 117 ? 5.188 -12.961 -14.328 1 98.5 117 THR B C 1
ATOM 2408 O O . THR B 1 117 ? 4.449 -13.414 -13.453 1 98.5 117 THR B O 1
ATOM 2411 N N . VAL B 1 118 ? 6.426 -12.586 -14.039 1 98.06 118 VAL B N 1
ATOM 2412 C CA . VAL B 1 118 ? 7.031 -12.641 -12.711 1 98.06 118 VAL B CA 1
ATOM 2413 C C . VAL B 1 118 ? 8.227 -11.688 -12.648 1 98.06 118 VAL B C 1
ATOM 2415 O O . VAL B 1 118 ? 8.859 -11.406 -13.672 1 98.06 118 VAL B O 1
ATOM 2418 N N . THR B 1 119 ? 8.406 -11.086 -11.508 1 97.19 119 THR B N 1
ATOM 2419 C CA . THR B 1 119 ? 9.602 -10.281 -11.25 1 97.19 119 THR B CA 1
ATOM 2420 C C . THR B 1 119 ? 10.57 -11.047 -10.352 1 97.19 119 THR B C 1
ATOM 2422 O O . THR B 1 119 ? 10.523 -10.922 -9.125 1 97.19 119 THR B O 1
ATOM 2425 N N . ILE B 1 120 ? 11.391 -11.812 -10.758 1 94.31 120 ILE B N 1
ATOM 2426 C CA . ILE B 1 120 ? 12.484 -12.531 -10.109 1 94.31 120 ILE B CA 1
ATOM 2427 C C . ILE B 1 120 ? 13.312 -13.266 -11.156 1 94.31 120 ILE B C 1
ATOM 2429 O O . ILE B 1 120 ? 12.891 -13.398 -12.312 1 94.31 120 ILE B O 1
ATOM 2433 N N . ASP B 1 121 ? 14.492 -13.641 -10.898 1 93.38 121 ASP B N 1
ATOM 2434 C CA . ASP B 1 121 ? 15.297 -14.398 -11.844 1 93.38 121 ASP B CA 1
ATOM 2435 C C . ASP B 1 121 ? 14.742 -15.812 -12.023 1 93.38 121 ASP B C 1
ATOM 2437 O O . ASP B 1 121 ? 15.367 -16.797 -11.602 1 93.38 121 ASP B O 1
ATOM 2441 N N . TYR B 1 122 ? 13.656 -15.852 -12.695 1 93.12 122 TYR B N 1
ATOM 2442 C CA . TYR B 1 122 ? 12.867 -17.078 -12.836 1 93.12 122 TYR B CA 1
ATOM 2443 C C . TYR B 1 122 ? 13.656 -18.156 -13.555 1 93.12 122 TYR B C 1
ATOM 2445 O O . TYR B 1 122 ? 13.422 -19.344 -13.359 1 93.12 122 TYR B O 1
ATOM 2453 N N . GLN B 1 123 ? 14.586 -17.844 -14.359 1 92.81 123 GLN B N 1
ATOM 2454 C CA . GLN B 1 123 ? 15.359 -18.797 -15.156 1 92.81 123 GLN B CA 1
ATOM 2455 C C . GLN B 1 123 ? 16.266 -19.641 -14.273 1 92.81 123 GLN B C 1
ATOM 2457 O O . GLN B 1 123 ? 16.672 -20.75 -14.656 1 92.81 123 GLN B O 1
ATOM 2462 N N . LYS B 1 124 ? 16.531 -19.125 -13.133 1 93.31 124 LYS B N 1
ATOM 2463 C CA . LYS B 1 124 ? 17.438 -19.828 -12.219 1 93.31 124 LYS B CA 1
ATOM 2464 C C . LYS B 1 124 ? 16.656 -20.734 -11.258 1 93.31 124 LYS B C 1
ATOM 2466 O O . LYS B 1 124 ? 17.234 -21.375 -10.398 1 93.31 124 LYS B O 1
ATOM 2471 N N . LEU B 1 125 ? 15.414 -20.688 -11.43 1 94.56 125 LEU B N 1
ATOM 2472 C CA . LEU B 1 125 ? 14.539 -21.484 -10.562 1 94.56 125 LEU B CA 1
ATOM 2473 C C . LEU B 1 125 ? 13.875 -22.609 -11.344 1 94.56 125 LEU B C 1
ATOM 2475 O O . LEU B 1 125 ? 13.258 -22.375 -12.383 1 94.56 125 LEU B O 1
ATOM 2479 N N . ASP B 1 126 ? 13.852 -23.797 -10.891 1 95.19 126 ASP B N 1
ATOM 2480 C CA . ASP B 1 126 ? 13.445 -25 -11.609 1 95.19 126 ASP B CA 1
ATOM 2481 C C . ASP B 1 126 ? 11.93 -25.109 -11.703 1 95.19 126 ASP B C 1
ATOM 2483 O O . ASP B 1 126 ? 11.398 -25.844 -12.539 1 95.19 126 ASP B O 1
ATOM 2487 N N . CYS B 1 127 ? 11.258 -24.391 -10.883 1 96.19 127 CYS B N 1
ATOM 2488 C CA . CYS B 1 127 ? 9.812 -24.562 -10.789 1 96.19 127 CYS B CA 1
ATOM 2489 C C . CYS B 1 127 ? 9.102 -23.797 -11.898 1 96.19 127 CYS B C 1
ATOM 2491 O O . CYS B 1 127 ? 7.914 -24.016 -12.148 1 96.19 127 CYS B O 1
ATOM 2493 N N . PHE B 1 128 ? 9.812 -22.922 -12.625 1 97.38 128 PHE B N 1
ATOM 2494 C CA . PHE B 1 128 ? 9.18 -22.109 -13.656 1 97.38 128 PHE B CA 1
ATOM 2495 C C . PHE B 1 128 ? 9.391 -22.703 -15.039 1 97.38 128 PHE B C 1
ATOM 2497 O O . PHE B 1 128 ? 10.516 -23.016 -15.422 1 97.38 128 PHE B O 1
ATOM 2504 N N . PRO B 1 129 ? 8.336 -22.922 -15.828 1 97.62 129 PRO B N 1
ATOM 2505 C CA . PRO B 1 129 ? 8.523 -23.188 -17.25 1 97.62 129 PRO B CA 1
ATOM 2506 C C . PRO B 1 129 ? 8.961 -21.953 -18.031 1 97.62 129 PRO B C 1
ATOM 2508 O O . PRO B 1 129 ? 8.125 -21.109 -18.375 1 97.62 129 PRO B O 1
ATOM 2511 N N . VAL B 1 130 ? 10.141 -21.844 -18.344 1 95.88 130 VAL B N 1
ATOM 2512 C CA . VAL B 1 130 ? 10.766 -20.641 -18.891 1 95.88 130 VAL B CA 1
ATOM 2513 C C . VAL B 1 130 ? 10.102 -20.266 -20.203 1 95.88 130 VAL B C 1
ATOM 2515 O O . VAL B 1 130 ? 9.938 -19.078 -20.5 1 95.88 130 VAL B O 1
ATOM 2518 N N . GLU B 1 131 ? 9.609 -21.219 -20.922 1 95.75 131 GLU B N 1
ATOM 2519 C CA . GLU B 1 131 ? 9.055 -21 -22.266 1 95.75 131 GLU B CA 1
ATOM 2520 C C . GLU B 1 131 ? 7.707 -20.297 -22.188 1 95.75 131 GLU B C 1
ATOM 2522 O O . GLU B 1 131 ? 7.242 -19.734 -23.188 1 95.75 131 GLU B 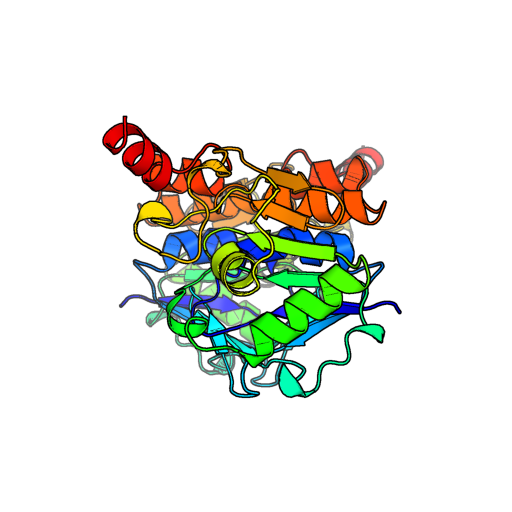O 1
ATOM 2527 N N . ASN B 1 132 ? 7.055 -20.312 -21.062 1 97.88 132 ASN B N 1
ATOM 2528 C CA . ASN B 1 132 ? 5.715 -19.75 -20.922 1 97.88 132 ASN B CA 1
ATOM 2529 C C . ASN B 1 132 ? 5.754 -18.344 -20.344 1 97.88 132 ASN B C 1
ATOM 2531 O O . ASN B 1 132 ? 4.719 -17.688 -20.219 1 97.88 132 ASN B O 1
ATOM 2535 N N . PHE B 1 133 ? 6.91 -17.844 -20.031 1 97.44 133 PHE B N 1
ATOM 2536 C CA . PHE B 1 133 ? 7.059 -16.5 -19.516 1 97.44 133 PHE B CA 1
ATOM 2537 C C . PHE B 1 133 ? 6.773 -15.461 -20.594 1 97.44 133 PHE B C 1
ATOM 2539 O O . PHE B 1 133 ? 7.191 -15.625 -21.734 1 97.44 133 PHE B O 1
ATOM 2546 N N . VAL B 1 134 ? 6.023 -14.43 -20.234 1 97 134 VAL B N 1
ATOM 2547 C CA . VAL B 1 134 ? 5.82 -13.266 -21.078 1 97 134 VAL B CA 1
ATOM 2548 C C . VAL B 1 134 ? 6.086 -11.992 -20.281 1 97 134 VAL B C 1
ATOM 2550 O O . VAL B 1 134 ? 5.574 -11.828 -19.172 1 97 134 VAL B O 1
ATOM 2553 N N . TYR B 1 135 ? 6.906 -11.094 -20.812 1 95.31 135 TYR B N 1
ATOM 2554 C CA . TYR B 1 135 ? 7.195 -9.836 -20.125 1 95.31 135 TYR B CA 1
ATOM 2555 C C . TYR B 1 135 ? 6.133 -8.789 -20.438 1 95.31 135 TYR B C 1
ATOM 2557 O O . TYR B 1 135 ? 6.309 -7.953 -21.328 1 95.31 135 TYR B O 1
ATOM 2565 N N . LYS B 1 136 ? 5.074 -8.852 -19.734 1 97.31 136 LYS B N 1
ATOM 2566 C CA . LYS B 1 136 ? 3.961 -7.91 -19.75 1 97.31 136 LYS B CA 1
ATOM 2567 C C . LYS B 1 136 ? 3.604 -7.457 -18.328 1 97.31 136 LYS B C 1
ATOM 2569 O O . LYS B 1 136 ? 3.918 -8.141 -17.359 1 97.31 136 LYS B O 1
ATOM 2574 N N . GLU B 1 137 ? 3.002 -6.328 -18.25 1 98.12 137 GLU B N 1
ATOM 2575 C CA . GLU B 1 137 ? 2.627 -5.785 -16.953 1 98.12 137 GLU B CA 1
ATOM 2576 C C . GLU B 1 137 ? 1.724 -6.754 -16.188 1 98.12 137 GLU B C 1
ATOM 2578 O O . GLU B 1 137 ? 1.977 -7.062 -15.023 1 98.12 137 GLU B O 1
ATOM 2583 N N . VAL B 1 138 ? 0.649 -7.18 -16.828 1 98.81 138 VAL B N 1
ATOM 2584 C CA . VAL B 1 138 ? -0.325 -8.117 -16.281 1 98.81 138 VAL B CA 1
ATOM 2585 C C . VAL B 1 138 ? -0.614 -9.227 -17.281 1 98.81 138 VAL B C 1
ATOM 2587 O O . VAL B 1 138 ? -0.755 -8.961 -18.484 1 98.81 138 VAL B O 1
ATOM 2590 N N . VAL B 1 139 ? -0.607 -10.484 -16.859 1 98.94 139 VAL B N 1
ATOM 2591 C CA . VAL B 1 139 ? -0.981 -11.648 -17.656 1 98.94 139 VAL B CA 1
ATOM 2592 C C . VAL B 1 139 ? -2.127 -12.391 -16.969 1 98.94 139 VAL B C 1
ATOM 2594 O O . VAL B 1 139 ? -2.041 -12.727 -15.781 1 98.94 139 VAL B O 1
ATOM 2597 N N . GLN B 1 140 ? -3.219 -12.586 -17.688 1 98.75 140 GLN B N 1
ATOM 2598 C CA . GLN B 1 140 ? -4.363 -13.305 -17.141 1 98.75 140 GLN B CA 1
ATOM 2599 C C . GLN B 1 140 ? -4.695 -14.531 -17.984 1 98.75 140 GLN B C 1
ATOM 2601 O O . GLN B 1 140 ? -4.734 -14.445 -19.219 1 98.75 140 GLN B O 1
ATOM 2606 N N . HIS B 1 141 ? -4.809 -15.648 -17.359 1 98.25 141 HIS B N 1
ATOM 2607 C CA . HIS B 1 141 ? -5.344 -16.875 -17.938 1 98.25 141 HIS B CA 1
ATOM 2608 C C . HIS B 1 141 ? -6.48 -17.422 -17.078 1 98.25 141 HIS B C 1
ATOM 2610 O O . HIS B 1 141 ? -6.238 -18.094 -16.062 1 98.25 141 HIS B O 1
ATOM 2616 N N . SER B 1 142 ? -7.758 -17.203 -17.562 1 97.38 142 SER B N 1
ATOM 2617 C CA . SER B 1 142 ? -8.93 -17.609 -16.797 1 97.38 142 SER B CA 1
ATOM 2618 C C . SER B 1 142 ? -8.914 -17.031 -15.391 1 97.38 142 SER B C 1
ATOM 2620 O O . SER B 1 142 ? -8.922 -15.805 -15.227 1 97.38 142 SER B O 1
ATOM 2622 N N . ASN B 1 143 ? -8.734 -17.875 -14.359 1 98.62 143 ASN B N 1
ATOM 2623 C CA . ASN B 1 143 ? -8.82 -17.406 -12.977 1 98.62 143 ASN B CA 1
ATOM 2624 C C . ASN B 1 143 ? -7.441 -17.094 -12.406 1 98.62 143 ASN B C 1
ATOM 2626 O O . ASN B 1 143 ? -7.312 -16.766 -11.227 1 98.62 143 ASN B O 1
ATOM 2630 N N . ILE B 1 144 ? -6.371 -17.156 -13.211 1 98.94 144 ILE B N 1
ATOM 2631 C CA . ILE B 1 144 ? -5.004 -16.891 -12.773 1 98.94 144 ILE B CA 1
ATOM 2632 C C . ILE B 1 144 ? -4.547 -15.523 -13.281 1 98.94 144 ILE B C 1
ATOM 2634 O O . ILE B 1 144 ? -4.602 -15.258 -14.484 1 98.94 144 ILE B O 1
ATOM 2638 N N . ILE B 1 145 ? -4.184 -14.609 -12.422 1 98.94 145 ILE B N 1
ATOM 2639 C CA . ILE B 1 145 ? -3.67 -13.289 -12.773 1 98.94 145 ILE B CA 1
ATOM 2640 C C . ILE B 1 145 ? -2.275 -13.102 -12.18 1 98.94 145 ILE B C 1
ATOM 2642 O O . ILE B 1 145 ? -2.088 -13.234 -10.969 1 98.94 145 ILE B O 1
ATOM 2646 N N . THR B 1 146 ? -1.251 -12.898 -12.961 1 98.94 146 THR B N 1
ATOM 2647 C CA . THR B 1 146 ? 0.099 -12.57 -12.516 1 98.94 146 THR B CA 1
ATOM 2648 C C . THR B 1 146 ? 0.504 -11.18 -12.992 1 98.94 146 THR B C 1
ATOM 2650 O O . THR B 1 146 ? -0.029 -10.68 -13.984 1 98.94 146 THR B O 1
ATOM 2653 N N . ALA B 1 147 ? 1.419 -10.523 -12.305 1 98.88 147 ALA B N 1
ATOM 2654 C CA . ALA B 1 147 ? 1.823 -9.172 -12.68 1 98.88 147 ALA B CA 1
ATOM 2655 C C . ALA B 1 147 ? 3.277 -8.906 -12.297 1 98.88 147 ALA B C 1
ATOM 2657 O O . ALA B 1 147 ? 3.805 -9.523 -11.367 1 98.88 147 ALA B O 1
ATOM 2658 N N . GLN B 1 148 ? 3.889 -8.023 -13.078 1 98.56 148 GLN B N 1
ATOM 2659 C CA . GLN B 1 148 ? 5.18 -7.457 -12.711 1 98.56 148 GLN B CA 1
ATOM 2660 C C . GLN B 1 148 ? 5.055 -6.543 -11.492 1 98.56 148 GLN B C 1
ATOM 2662 O O . GLN B 1 148 ? 4.016 -5.914 -11.289 1 98.56 148 GLN B O 1
ATOM 2667 N N . GLY B 1 149 ? 6.137 -6.445 -10.734 1 98.44 149 GLY B N 1
ATOM 2668 C CA . GLY B 1 149 ? 6.125 -5.676 -9.508 1 98.44 149 GLY B CA 1
ATOM 2669 C C . GLY B 1 149 ? 5.699 -4.234 -9.711 1 98.44 149 GLY B C 1
ATOM 2670 O O . GLY B 1 149 ? 4.906 -3.699 -8.93 1 98.44 149 GLY B O 1
ATOM 2671 N N . HIS B 1 150 ? 6.156 -3.576 -10.773 1 98.19 150 HIS B N 1
ATOM 2672 C CA . HIS B 1 150 ? 5.852 -2.17 -11.016 1 98.19 150 HIS B CA 1
ATOM 2673 C C . HIS B 1 150 ? 4.398 -1.985 -11.445 1 98.19 150 HIS B C 1
ATOM 2675 O O . HIS B 1 150 ? 3.895 -0.86 -11.469 1 98.19 150 HIS B O 1
ATOM 2681 N N . ALA B 1 151 ? 3.713 -3.059 -11.734 1 98.62 151 ALA B N 1
ATOM 2682 C CA . ALA B 1 151 ? 2.361 -3.012 -12.281 1 98.62 151 ALA B CA 1
ATOM 2683 C C . ALA B 1 151 ? 1.317 -3.236 -11.188 1 98.62 151 ALA B C 1
ATOM 2685 O O . ALA B 1 151 ? 0.281 -3.861 -11.43 1 98.62 151 ALA B O 1
ATOM 2686 N N . PHE B 1 152 ? 1.571 -2.729 -9.984 1 98.75 152 PHE B N 1
ATOM 2687 C CA . PHE B 1 152 ? 0.688 -2.994 -8.859 1 98.75 152 PHE B CA 1
ATOM 2688 C C . PHE B 1 152 ? -0.66 -2.309 -9.055 1 98.75 152 PHE B C 1
ATOM 2690 O O . PHE B 1 152 ? -1.686 -2.797 -8.57 1 98.75 152 PHE B O 1
ATOM 2697 N N . VAL B 1 153 ? -0.723 -1.151 -9.812 1 98.69 153 VAL B N 1
ATOM 2698 C CA . VAL B 1 153 ? -1.992 -0.484 -10.078 1 98.69 153 VAL B CA 1
ATOM 2699 C C . VAL B 1 153 ? -2.785 -1.277 -11.117 1 98.69 153 VAL B C 1
ATOM 2701 O O . VAL B 1 153 ? -3.904 -1.72 -10.844 1 98.69 153 VAL B O 1
ATOM 2704 N N . PRO B 1 154 ? -2.266 -1.549 -12.305 1 98.62 154 PRO B N 1
ATOM 2705 C CA . PRO B 1 154 ? -3.041 -2.375 -13.227 1 98.62 154 PRO B CA 1
ATOM 2706 C C . PRO B 1 154 ? -3.352 -3.76 -12.672 1 98.62 154 PRO B C 1
ATOM 2708 O O . PRO B 1 154 ? -4.379 -4.355 -13.016 1 98.62 154 PRO B O 1
ATOM 2711 N N . PHE B 1 155 ? -2.477 -4.352 -11.805 1 98.94 155 PHE B N 1
ATOM 2712 C CA . PHE B 1 155 ? -2.748 -5.617 -11.133 1 98.94 155 PHE B CA 1
ATOM 2713 C C . PHE B 1 155 ? -4.039 -5.535 -10.32 1 98.94 155 PHE B C 1
ATOM 2715 O O . PHE B 1 155 ? -4.914 -6.395 -10.453 1 98.94 155 PHE B O 1
ATOM 2722 N N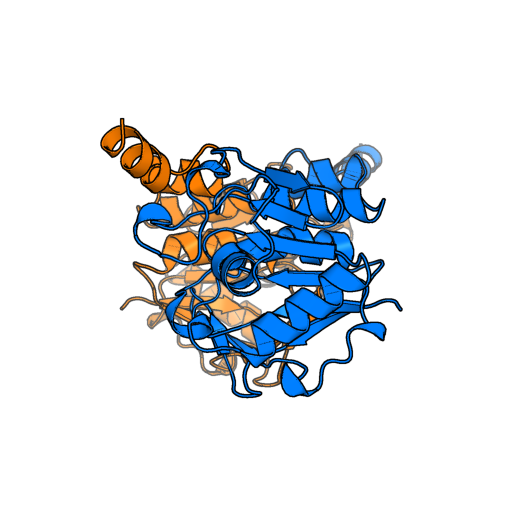 . GLY B 1 156 ? -4.137 -4.484 -9.461 1 98.88 156 GLY B N 1
ATOM 2723 C CA . GLY B 1 156 ? -5.352 -4.273 -8.695 1 98.88 156 GLY B CA 1
ATOM 2724 C C . GLY B 1 156 ? -6.586 -4.105 -9.57 1 98.88 156 GLY B C 1
ATOM 2725 O O . GLY B 1 156 ? -7.641 -4.668 -9.273 1 98.88 156 GLY B O 1
ATOM 2726 N N . ILE B 1 157 ? -6.449 -3.342 -10.641 1 98.75 157 ILE B N 1
ATOM 2727 C CA . ILE B 1 157 ? -7.562 -3.078 -11.547 1 98.75 157 ILE B CA 1
ATOM 2728 C C . ILE B 1 157 ? -7.988 -4.371 -12.242 1 98.75 157 ILE B C 1
ATOM 2730 O O . ILE B 1 157 ? -9.18 -4.629 -12.414 1 98.75 157 ILE B O 1
ATOM 2734 N N . ALA B 1 158 ? -7.023 -5.223 -12.641 1 98.88 158 ALA B N 1
ATOM 2735 C CA . ALA B 1 158 ? -7.332 -6.508 -13.266 1 98.88 158 ALA B CA 1
ATOM 2736 C C . ALA B 1 158 ? -8.141 -7.395 -12.328 1 98.88 158 ALA B C 1
ATOM 2738 O O . ALA B 1 158 ? -9.102 -8.047 -12.742 1 98.88 158 ALA B O 1
ATOM 2739 N N . ILE B 1 159 ? -7.754 -7.438 -11.055 1 98.94 159 ILE B N 1
ATOM 2740 C CA . ILE B 1 159 ? -8.461 -8.242 -10.062 1 98.94 159 ILE B CA 1
ATOM 2741 C C . ILE B 1 159 ? -9.875 -7.699 -9.867 1 98.94 159 ILE B C 1
ATOM 2743 O O . ILE B 1 159 ? -10.836 -8.469 -9.82 1 98.94 159 ILE B O 1
ATOM 2747 N N . ALA B 1 160 ? -9.992 -6.363 -9.742 1 98.81 160 ALA B N 1
ATOM 2748 C CA . ALA B 1 160 ? -11.312 -5.746 -9.617 1 98.81 160 ALA B CA 1
ATOM 2749 C C . ALA B 1 160 ? -12.18 -6.066 -10.836 1 98.81 160 ALA B C 1
ATOM 2751 O O . ALA B 1 160 ? -13.383 -6.324 -10.695 1 98.81 160 ALA B O 1
ATOM 2752 N N . SER B 1 161 ? -11.602 -5.992 -12.016 1 98.75 161 SER B N 1
ATOM 2753 C CA . SER B 1 161 ? -12.32 -6.309 -13.242 1 98.75 161 SER B CA 1
ATOM 2754 C C . SER B 1 161 ? -12.773 -7.762 -13.258 1 98.75 161 SER B C 1
ATOM 2756 O O . SER B 1 161 ? -13.891 -8.062 -13.695 1 98.75 161 SER B O 1
ATOM 2758 N N . TYR B 1 162 ? -11.914 -8.648 -12.805 1 98.75 162 TYR B N 1
ATOM 2759 C CA . TYR B 1 162 ? -12.258 -10.062 -12.703 1 98.75 162 TYR B CA 1
ATOM 2760 C C . TYR B 1 162 ? -13.555 -10.266 -11.93 1 98.75 162 TYR B C 1
ATOM 2762 O O . TYR B 1 162 ? -14.367 -11.117 -12.281 1 98.75 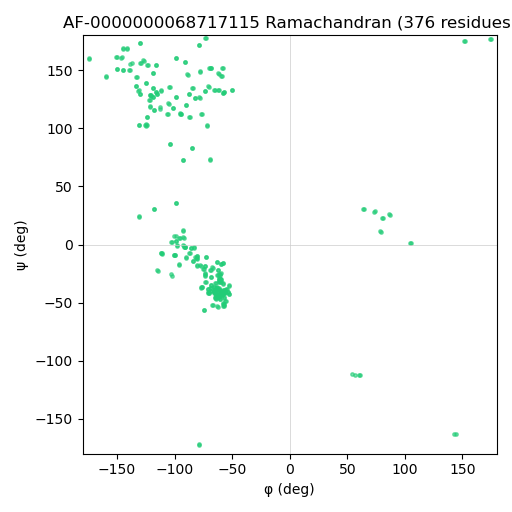162 TYR B O 1
ATOM 2770 N N . PHE B 1 163 ? -13.812 -9.422 -10.891 1 98.69 163 PHE B N 1
ATOM 2771 C CA . PHE B 1 163 ? -14.984 -9.57 -10.031 1 98.69 163 PHE B CA 1
ATOM 2772 C C . PHE B 1 163 ? -16.094 -8.609 -10.453 1 98.69 163 PHE B C 1
ATOM 2774 O O . PHE B 1 163 ? -17.094 -8.477 -9.758 1 98.69 163 PHE B O 1
ATOM 2781 N N . GLY B 1 164 ? -15.844 -7.863 -11.555 1 98.19 164 GLY B N 1
ATOM 2782 C CA . GLY B 1 164 ? -16.859 -6.953 -12.062 1 98.19 164 GLY B CA 1
ATOM 2783 C C . GLY B 1 164 ? -17.031 -5.711 -11.211 1 98.19 164 GLY B C 1
ATOM 2784 O O . GLY B 1 164 ? -18.125 -5.148 -11.133 1 98.19 164 GLY B O 1
ATOM 2785 N N . ILE B 1 165 ? -15.961 -5.316 -10.547 1 97.25 165 ILE B N 1
ATOM 2786 C CA . ILE B 1 165 ? -16.016 -4.219 -9.586 1 97.25 165 ILE B CA 1
ATOM 2787 C C . ILE B 1 165 ? -15.406 -2.963 -10.211 1 97.25 165 ILE B C 1
ATOM 2789 O O . ILE B 1 165 ? -15.719 -1.846 -9.789 1 97.25 165 ILE B O 1
ATOM 2793 N N . ALA B 1 166 ? -14.516 -3.109 -11.18 1 97.38 166 ALA B N 1
ATOM 2794 C CA . ALA B 1 166 ? -13.82 -1.976 -11.789 1 97.38 166 ALA B CA 1
ATOM 2795 C C . ALA B 1 166 ? -14.805 -1.084 -12.555 1 97.38 166 ALA B C 1
ATOM 2797 O O . ALA B 1 166 ? -15.703 -1.58 -13.234 1 97.38 166 ALA B O 1
ATOM 2798 N N . ASN B 1 167 ? -14.711 0.191 -12.336 1 97.19 167 ASN B N 1
ATOM 2799 C CA . ASN B 1 167 ? -15.453 1.205 -13.078 1 97.19 167 ASN B CA 1
ATOM 2800 C C . ASN B 1 167 ? -14.594 2.441 -13.336 1 97.19 167 ASN B C 1
ATOM 2802 O O . ASN B 1 167 ? -13.477 2.549 -12.82 1 97.19 167 ASN B O 1
ATOM 2806 N N . GLU B 1 168 ? -15.062 3.236 -14.133 1 95.75 168 GLU B N 1
ATOM 2807 C CA . GLU B 1 168 ? -14.281 4.395 -14.562 1 95.75 168 GLU B CA 1
ATOM 2808 C C . GLU B 1 168 ? -13.844 5.234 -13.359 1 95.75 168 GLU B C 1
ATOM 2810 O O . GLU B 1 168 ? -12.695 5.68 -13.297 1 95.75 168 GLU B O 1
ATOM 2815 N N . HIS B 1 169 ? -14.703 5.383 -12.398 1 95.5 169 HIS B N 1
ATOM 2816 C CA . HIS B 1 169 ? -14.422 6.238 -11.25 1 95.5 169 HIS B CA 1
ATOM 2817 C C . HIS B 1 169 ? -13.289 5.672 -10.406 1 95.5 169 HIS B C 1
ATOM 2819 O O . HIS B 1 169 ? -12.312 6.371 -10.117 1 95.5 169 HIS B O 1
ATOM 2825 N N . ASN B 1 170 ? -13.383 4.445 -10.031 1 96.12 170 ASN B N 1
ATOM 2826 C CA . ASN B 1 170 ? -12.367 3.875 -9.156 1 96.12 170 ASN B CA 1
ATOM 2827 C C . ASN B 1 170 ? -11.055 3.625 -9.898 1 96.12 170 ASN B C 1
ATOM 2829 O O . ASN B 1 170 ? -9.977 3.768 -9.328 1 96.12 170 ASN B O 1
ATOM 2833 N N . THR B 1 171 ? -11.141 3.289 -11.211 1 96.5 171 THR B N 1
ATOM 2834 C CA . THR B 1 171 ? -9.922 3.115 -11.984 1 96.5 171 THR B CA 1
ATOM 2835 C C . THR B 1 171 ? -9.211 4.453 -12.18 1 96.5 171 THR B C 1
ATOM 2837 O O . THR B 1 171 ? -7.98 4.516 -12.148 1 96.5 171 THR B O 1
ATOM 2840 N N . ASN B 1 172 ? -9.969 5.523 -12.383 1 96.56 172 ASN B N 1
ATOM 2841 C CA . ASN B 1 172 ? -9.375 6.852 -12.492 1 96.56 172 ASN B CA 1
ATOM 2842 C C . ASN B 1 172 ? -8.727 7.289 -11.18 1 96.56 172 ASN B C 1
ATOM 2844 O O . ASN B 1 172 ? -7.637 7.863 -11.188 1 96.56 172 ASN B O 1
ATOM 2848 N N . PHE B 1 173 ? -9.359 7.023 -10.094 1 97.81 173 PHE B N 1
ATOM 2849 C CA . PHE B 1 173 ? -8.828 7.414 -8.789 1 97.81 173 PHE B CA 1
ATOM 2850 C C . PHE B 1 173 ? -7.504 6.715 -8.516 1 97.81 173 PHE B C 1
ATOM 2852 O O . PHE B 1 173 ? -6.484 7.371 -8.305 1 97.81 173 PHE B O 1
ATOM 2859 N N . TYR B 1 174 ? -7.438 5.402 -8.617 1 97.94 174 TYR B N 1
ATOM 2860 C CA . TYR B 1 174 ? -6.25 4.645 -8.234 1 97.94 174 TYR B CA 1
ATOM 2861 C C . TYR B 1 174 ? -5.195 4.691 -9.328 1 97.94 174 TYR B C 1
ATOM 2863 O O . TYR B 1 174 ? -4.02 4.422 -9.078 1 97.94 174 TYR B O 1
ATOM 2871 N N . GLY B 1 175 ? -5.633 5.066 -10.539 1 96.88 175 GLY B N 1
ATOM 2872 C CA . GLY B 1 175 ? -4.703 5.297 -11.633 1 96.88 175 GLY B CA 1
ATOM 2873 C C . GLY B 1 175 ? -4.082 6.684 -11.602 1 96.88 175 GLY B C 1
ATOM 2874 O O . GLY B 1 175 ? -3.26 7.016 -12.461 1 96.88 175 GLY B O 1
ATOM 2875 N N . GLY B 1 176 ? -4.523 7.457 -10.648 1 96.06 176 GLY B N 1
ATOM 2876 C CA . GLY B 1 176 ? -3.934 8.773 -10.469 1 96.06 176 GLY B CA 1
ATOM 2877 C C . GLY B 1 176 ? -4.492 9.812 -11.43 1 96.06 176 GLY B C 1
ATOM 2878 O O . GLY B 1 176 ? -3.865 10.844 -11.664 1 96.06 176 GLY B O 1
ATOM 2879 N N . LYS B 1 177 ? -5.672 9.609 -11.969 1 93.81 177 LYS B N 1
ATOM 2880 C CA . LYS B 1 177 ? -6.195 10.484 -13.008 1 93.81 177 LYS B CA 1
ATOM 2881 C C . LYS B 1 177 ? -7.176 11.5 -12.43 1 93.81 177 LYS B C 1
ATOM 2883 O O . LYS B 1 177 ? -7.586 12.438 -13.117 1 93.81 177 LYS B O 1
ATOM 2888 N N . GLY B 1 178 ? -7.508 11.289 -11.172 1 91.69 178 GLY B N 1
ATOM 2889 C CA . GLY B 1 178 ? -8.391 12.273 -10.57 1 91.69 178 GLY B CA 1
ATOM 2890 C C . GLY B 1 178 ? -9.258 11.703 -9.461 1 91.69 178 GLY B C 1
ATOM 2891 O O . GLY B 1 178 ? -9.219 10.5 -9.195 1 91.69 178 GLY B O 1
ATOM 2892 N N . ASN B 1 179 ? -9.977 12.57 -8.844 1 92.31 179 ASN B N 1
ATOM 2893 C CA . ASN B 1 179 ? -10.891 12.266 -7.754 1 92.31 179 ASN B CA 1
ATOM 2894 C C . ASN B 1 179 ? -12.266 12.898 -7.988 1 92.31 179 ASN B C 1
ATOM 2896 O O . ASN B 1 179 ? -12.469 14.07 -7.695 1 92.31 179 ASN B O 1
ATOM 2900 N N . VAL B 1 180 ? -13.219 12.148 -8.383 1 88.19 180 VAL B N 1
ATOM 2901 C CA . VAL B 1 180 ? -14.531 12.641 -8.781 1 88.19 180 VAL B CA 1
ATOM 2902 C C . VAL B 1 180 ? -15.219 13.312 -7.594 1 88.19 180 VAL B C 1
ATOM 2904 O O . VAL B 1 180 ? -15.938 14.305 -7.758 1 88.19 180 VAL B O 1
ATOM 2907 N N . MET B 1 181 ? -15 12.75 -6.477 1 85.88 181 MET B N 1
ATOM 2908 C CA . MET B 1 181 ? -15.586 13.336 -5.273 1 85.88 181 MET B CA 1
ATOM 2909 C C . MET B 1 181 ? -15.141 14.781 -5.105 1 85.88 181 MET B C 1
ATOM 2911 O O . MET B 1 181 ? -15.969 15.672 -4.875 1 85.88 181 MET B O 1
ATOM 2915 N N . MET B 1 182 ? -13.922 15.055 -5.27 1 89.69 182 MET B N 1
ATOM 2916 C CA . MET B 1 182 ? -13.391 16.406 -5.117 1 89.69 182 MET B CA 1
ATOM 2917 C C . MET B 1 182 ? -13.852 17.297 -6.262 1 89.69 182 MET B C 1
ATOM 2919 O O . MET B 1 182 ? -14.172 18.469 -6.051 1 89.69 182 MET B O 1
ATOM 2923 N N . GLU B 1 183 ? -13.883 16.719 -7.398 1 87.94 183 GLU B N 1
ATOM 2924 C CA . GLU B 1 183 ? -14.328 17.5 -8.547 1 87.94 183 GLU B CA 1
ATOM 2925 C C . GLU B 1 183 ? -15.781 17.938 -8.391 1 87.94 183 GLU B C 1
ATOM 2927 O O . GLU B 1 183 ? -16.125 19.078 -8.719 1 87.94 183 GLU B O 1
ATOM 2932 N N . LYS B 1 184 ? -16.609 17.156 -7.852 1 86.88 184 LYS B N 1
ATOM 2933 C CA . LYS B 1 184 ? -18.016 17.5 -7.602 1 86.88 184 LYS B CA 1
ATOM 2934 C C . LYS B 1 184 ? -18.141 18.531 -6.484 1 86.88 184 LYS B C 1
ATOM 2936 O O . LYS B 1 184 ? -18.938 19.453 -6.582 1 86.88 184 LYS B O 1
ATOM 2941 N N . LEU B 1 185 ? -17.344 18.312 -5.484 1 83.62 185 LEU B N 1
ATOM 2942 C CA . LEU B 1 185 ? -17.344 19.219 -4.348 1 83.62 185 LEU B CA 1
ATOM 2943 C C . LEU B 1 185 ? -16.969 20.641 -4.777 1 83.62 185 LEU B C 1
ATOM 2945 O O . LEU B 1 185 ? -17.594 21.609 -4.336 1 83.62 185 LEU B O 1
ATOM 2949 N N . LEU B 1 186 ? -16.062 20.766 -5.637 1 85.94 186 LEU B N 1
ATOM 2950 C CA . LEU B 1 186 ? -15.57 22.062 -6.078 1 85.94 186 LEU B CA 1
ATOM 2951 C C . LEU B 1 186 ? -16.547 22.719 -7.055 1 85.94 186 LEU B C 1
ATOM 2953 O O . LEU B 1 186 ? -16.688 23.938 -7.086 1 85.94 186 LEU B O 1
ATOM 2957 N N . SER B 1 187 ? -17.141 21.969 -7.879 1 82.56 187 SER B N 1
ATOM 2958 C CA . SER B 1 187 ? -18.125 22.484 -8.82 1 82.56 187 SER B CA 1
ATOM 2959 C C . SER B 1 187 ? -19.344 23.047 -8.102 1 82.56 187 SER B C 1
ATOM 2961 O O . SER B 1 187 ? -19.953 24.031 -8.547 1 82.56 187 SER B O 1
ATOM 2963 N N . GLU B 1 188 ? -19.688 22.484 -7.012 1 78 188 GLU B N 1
ATOM 2964 C CA . GLU B 1 188 ? -20.844 22.922 -6.234 1 78 188 GLU B CA 1
ATOM 2965 C C . GLU B 1 188 ? -20.562 24.25 -5.516 1 78 188 GLU B C 1
ATOM 2967 O O . GLU B 1 188 ? -21.484 24.953 -5.129 1 78 188 GLU B O 1
ATOM 2972 N N . ASN B 1 189 ? -19.328 24.422 -5.277 1 67.94 189 ASN B N 1
ATOM 2973 C CA . ASN B 1 189 ? -18.953 25.609 -4.512 1 67.94 189 ASN B CA 1
ATOM 2974 C C . ASN B 1 189 ? -18.656 26.797 -5.422 1 67.94 189 ASN B C 1
ATOM 2976 O O . ASN B 1 189 ? -18.266 27.859 -4.949 1 67.94 189 ASN B O 1
ATOM 2980 N N . VAL B 1 190 ? -18.719 26.641 -6.82 1 62.97 190 VAL B N 1
ATOM 2981 C CA . VAL B 1 190 ? -18.703 27.734 -7.785 1 62.97 190 VAL B CA 1
ATOM 2982 C C . VAL B 1 190 ? -20.125 28.125 -8.172 1 62.97 190 VAL B C 1
ATOM 2984 O O . VAL B 1 190 ? -20.984 27.266 -8.328 1 62.97 190 VAL B O 1
#

Secondary structure (DSSP, 8-state):
-EEEEEE--TT--THHHHHHHHHHTTTEEEEEEESSSS-EE-TT--EE--SEEGGG--GGG-SEEEE--S-GGGTTT-HHHHHHHHHHHHTT-EEEEETTTHHHHHHTTTTTTS-B--SS-GGG-TTS-GGGB---SEEEETTEEEE-GGGHHHHHHHHHHHTT---HHHHHHHTTS--HHHHHHHHHT-/-EEEEEE--TT--THHHHHHHHHHTTTEEEEEEESSSS-EE-TT--EE--SEEGGG--GGG-SEEEE--S-GGGTTT-HHHHHHHHHHHHTT-EEEEETTTHHHHHHTTTTTTS-B--SS-GGG-TTS-GGGB---SEEEETTEEEE-GGGHHHHHHHHHHHTT---HHHHHHHTTS--HHHHHHHHHT-

Nearest PDB structures (foldseek):
  2fex-assembly2_C-2  TM=9.056E-01  e=9.349E-16  Agrobacterium fabrum str. C58
  1qws-assembly1_A  TM=7.087E-01  e=7.368E-08  Escherichia coli
  4ent-assembly1_D  TM=8.113E-01  e=8.871E-07  Escherichia coli K-12
  3ttx-assembly1_D  TM=7.693E-01  e=6.448E-07  Escherichia coli
  3p9p-assembly1_C  TM=8.013E-01  e=1.478E-06  Escherichia coli K-12

InterPro domains:
  IPR002818 DJ-1/PfpI [PF01965] (2-155)
  IPR029062 Class I glutamine amidotransferase-like [G3DSA:3.40.50.880] (1-183)
  IPR029062 Class I glutamine amidotransferase-like [SSF52317] (1-163)
  IPR050325 Protein/nucleic acid deglycase [PTHR48094] (1-159)

Radius of gyration: 20.64 Å; Cα contacts (8 Å, |Δi|>4): 861; chains: 2; bounding box: 42×58×49 Å

Solvent-accessible surface area (backbone atoms only — not comparable to full-atom values): 19408 Å² total; per-residue (Å²): 124,54,26,33,37,32,55,48,48,58,31,21,40,63,55,48,44,28,46,30,42,59,64,37,42,89,68,29,45,52,43,36,24,10,88,46,64,56,77,25,42,29,58,50,50,53,36,34,44,37,76,36,34,47,90,72,66,57,67,88,65,39,57,27,39,39,31,45,23,44,55,58,78,77,54,70,84,40,60,70,56,25,52,52,52,42,53,30,52,75,68,67,22,35,40,33,22,26,13,34,18,36,54,52,44,23,69,41,57,66,43,81,89,38,64,36,23,58,44,62,75,51,85,82,37,88,57,48,58,68,86,34,57,44,100,46,52,62,32,74,53,91,44,36,36,22,8,23,55,36,23,20,53,63,42,14,47,51,54,24,45,74,71,71,62,57,43,71,67,62,49,32,20,70,67,52,70,41,51,69,69,58,54,52,55,53,56,69,73,101,123,54,25,33,37,31,55,48,48,62,32,22,38,63,52,48,43,28,48,30,43,61,64,36,42,90,70,27,46,53,43,35,25,10,88,47,64,57,77,26,42,30,57,51,52,52,36,35,45,36,75,36,34,49,89,73,65,55,65,86,67,38,58,27,39,39,31,44,22,46,55,57,78,79,51,70,82,40,59,70,57,26,52,53,52,44,51,29,51,74,68,66,22,35,40,33,22,26,13,35,19,36,56,53,43,24,69,42,57,66,41,81,86,37,64,38,21,58,45,63,76,50,84,82,37,88,57,48,58,70,87,32,58,45,99,44,53,62,33,74,53,91,46,35,36,23,9,23,53,37,23,19,53,62,40,14,47,51,55,24,45,74,71,68,62,58,44,72,66,62,49,31,18,70,66,49,72,40,52,68,68,58,55,52,56,53,56,71,74,101

Organism: Bacillus thuringiensis (NCBI:txid1428)

Foldseek 3Di:
DAAEEEEDAAQFAPLLCVLQCVLCVVPHHYFYEYCDQDFHQYNVGDTDGGNYHLLPDDLVRHQEYEFTDGPCVRCVPVVSLLVSLLVCVVVLGAYEYEAQRCVSVLVNVNQVPAAAEYNDPCVVPPSDPPVRYDPDQWDDDRRYIYGYRVNSLVSSQVSCVSVPRDDPQSNCVSVVNDHVVVVVVVVVVD/DAAEEEEDAAQFAPLLCVLQCVLCVVPHHYFYEYCDQDFHQYNVGDTDGGNYHLLPDDLVRHQEYEFTDGPCVRCVPVVSLLVSLLVCVVVLGAYEYEAQRCVSVLVNVNQVPAAAEYNDPCVVPPSDPPVRYDPDQWDDDRRYIYGYRVNSLVSSQVSCVSVPRDDPQSNCVSVVNDHVVVVVVVVVVD

Sequence (380 aa):
MKKILLLVYPTFAEFEITVATALLKNKFEIITAGLTKELIISETGLQVQPHIELREVHVEEYEGIIIPGGDAIHMKDAEGLFSVIRQFHEQEKLVAAICAGPYALAKAGLFKEISYTVTIDYQKLDCFPVENFVYKEVVQHSNIITAQGHAFVPFGIAIASYFGIANEHNTNFYGGKGNVMMEKLLSENVMKKILLLVYPTFAEFEITVATALLKNKFEIITAGLTKELIISETGLQVQPHIELREVHVEEYEGIIIPGGDAIHMKDAEGLFSVIRQFHEQEKLVAAICAGPYALAKAGLFKEISYTVTIDYQKLDCFPVENFVYKEVVQHSNIITAQGHAFVPFGIAIASYFGIANEHNTNFYGGKGNVMMEKLLSENV

pLDDT: mean 96.66, std 4.69, range [61.81, 99.0]